Protein AF-A0AAF3EG29-F1 (afdb_monomer)

Secondary structure (DSSP, 8-state):
-----HHHHTTS-HHHHHHHHHHHHHHHHHHHHHHHTT--HHHHHHHHHHHHHHHHHHHHHHHHHHHHHHHHTTT-S---GGGS-----S----HHHHTT--HHHHHHHHHHHHHHHHHHHHHHHTT--HHHHHHHHHHHHHHHHHHHHHHHHHHHHHHHHTSS-S---GGGS----HHHHHSPPHHHHH---HHHHHHHHHS---------

Organism: NCBI:txid2138241

InterPro domains:
  IPR001854 Large ribosomal subunit protein uL29 [MF_00374] (4-64)
  IPR001854 Large ribosomal subunit protein uL29 [MF_00374] (93-153)
  IPR001854 Large ribosomal subunit protein uL29 [PF00831] (8-63)
  IPR001854 Large ribosomal subunit protein uL29 [PF00831] (96-152)
  IPR001854 Large ribosomal subunit protein uL29 [TIGR00012] (8-63)
  IPR001854 Large ribosomal subunit protein uL29 [TIGR00012] (97-152)
  IPR001854 Large ribosomal subunit protein uL29 [cd00427] (8-63)
  IPR001854 Large ribosomal subunit protein uL29 [cd00427] (96-152)
  IPR018254 Large ribosomal subunit protein uL29, conserved site [PS00579] (43-57)
  IPR018254 Large ribosomal subunit protein uL29, conserved site [PS00579] (132-146)
  IPR036049 Large ribosomal subunit protein uL29 superfamily [G3DSA:1.10.287.310] (1-77)
  IPR036049 Large ribosomal subunit protein uL29 superfamily [G3DSA:1.10.287.310] (90-166)
  IPR036049 Large ribosomal subunit protein uL29 superfamily [SSF46561] (4-64)
  IPR036049 Large ribosomal subunit protein uL29 superfamily [SSF46561] (93-153)
  IPR045059 Large ribosomal subunit protein uL29, eukaryota [PTHR45722] (90-212)

Sequence (212 aa):
MAKLKTRDLRGKKREDLNKQLEEQKTELASLRVSKVTGGAASKLSKIRTVRKNIARVLTVYNQTQKSELRKLYQGKKYKPLDLRYRKTHMAKLKTKDLRGKKREDLNKQLEEQKTELASLRVSKVTGGAASKLSKIRTVRKNIARVLTVYNQTQKSELRKLYQGKKYKPLDLRYRKTRAQRRALTKHELSLKTDKQKARQQAFPTRKYAVKA

Foldseek 3Di:
DDQDDLVVLAPDDLVVLVVVLVVLVVLLVVLVVCVVVVHDPVSVVCNVRSVNNNVSSVVNSVVVVVVVQCVVCVPPPDGPPVNDDPPVPDQADDLVVLAPDDLVVLVVVLVVLVVLLVVLVVCVVVVHDPVSVVCNVRSVVNNVSSVVNNVVVVLVVLCVVCPPPPDDDPVNDDDDDPVVVPDDDPVVVPDDDPVVVVVCVVDPDDDDDDDD

pLDDT: mean 88.01, std 11.08, range [45.0, 97.75]

Radius of gyration: 33.23 Å; Cα contacts (8 Å, |Δi|>4): 99; chains: 1; bounding box: 77×48×95 Å

Structure (mmCIF, N/CA/C/O backbone):
data_AF-A0AAF3EG29-F1
#
_entry.id   AF-A0AAF3EG29-F1
#
loop_
_atom_site.group_PDB
_atom_site.id
_atom_site.type_symbol
_atom_site.label_atom_id
_atom_site.label_alt_id
_atom_site.label_comp_id
_atom_site.label_asym_id
_atom_site.label_entity_id
_atom_site.label_seq_id
_atom_site.pdbx_PDB_ins_code
_atom_site.Cartn_x
_atom_site.Cartn_y
_atom_site.Cartn_z
_atom_site.occupancy
_atom_site.B_iso_or_equiv
_atom_site.auth_seq_id
_atom_site.auth_comp_id
_atom_site.auth_asym_id
_atom_site.auth_atom_id
_atom_site.pdbx_PDB_model_num
ATOM 1 N N . MET A 1 1 ? -29.216 -13.537 -34.346 1.00 61.31 1 MET A N 1
ATOM 2 C CA . MET A 1 1 ? -28.577 -14.257 -33.230 1.00 61.31 1 MET A CA 1
ATOM 3 C C . MET A 1 1 ? -28.628 -13.452 -31.949 1.00 61.31 1 MET A C 1
ATOM 5 O O . MET A 1 1 ? -28.219 -12.293 -31.940 1.00 61.31 1 MET A O 1
ATOM 9 N N . ALA A 1 2 ? -29.083 -14.074 -30.863 1.00 72.06 2 ALA A N 1
ATOM 10 C CA . ALA A 1 2 ? -28.946 -13.510 -29.529 1.00 72.06 2 ALA A CA 1
ATOM 11 C C . ALA A 1 2 ? -27.469 -13.492 -29.088 1.00 72.06 2 ALA A C 1
ATOM 13 O O . ALA A 1 2 ? -26.623 -14.274 -29.534 1.00 72.06 2 ALA A O 1
ATOM 14 N N . LYS A 1 3 ? -27.135 -12.565 -28.192 1.00 78.81 3 LYS A N 1
ATOM 15 C CA . LYS A 1 3 ? -25.807 -12.469 -27.580 1.00 78.81 3 LYS A CA 1
ATOM 16 C C . LYS A 1 3 ? -25.604 -13.664 -26.641 1.00 78.81 3 LYS A C 1
ATOM 18 O O . LYS A 1 3 ? -26.246 -13.721 -25.597 1.00 78.81 3 LYS A O 1
ATOM 23 N N . LEU A 1 4 ? -24.666 -14.559 -26.956 1.00 82.38 4 LEU A N 1
ATOM 24 C CA . LEU A 1 4 ? -24.327 -15.676 -26.068 1.00 82.38 4 LEU A CA 1
ATOM 25 C C . LEU A 1 4 ? -23.769 -15.163 -24.738 1.00 82.38 4 LEU A C 1
ATOM 27 O O . LEU A 1 4 ? -22.864 -14.317 -24.739 1.00 82.38 4 LEU A O 1
ATOM 31 N N . LYS A 1 5 ? -24.248 -15.685 -23.605 1.00 84.00 5 LYS A N 1
ATOM 32 C CA . LYS A 1 5 ? -23.652 -15.394 -22.295 1.00 84.00 5 LYS A CA 1
ATOM 33 C C . LYS A 1 5 ? -22.606 -16.456 -21.972 1.00 84.00 5 LYS A C 1
ATOM 35 O O . LYS A 1 5 ? -22.811 -17.644 -22.176 1.00 84.00 5 LYS A O 1
ATOM 40 N N . THR A 1 6 ? -21.477 -16.025 -21.417 1.00 78.31 6 THR A N 1
ATOM 41 C CA . THR A 1 6 ? -20.348 -16.913 -21.097 1.00 78.31 6 THR A CA 1
ATOM 42 C C . THR A 1 6 ? -20.721 -18.010 -20.097 1.00 78.31 6 THR A C 1
ATOM 44 O O . THR A 1 6 ? -20.161 -19.096 -20.153 1.00 78.31 6 THR A O 1
ATOM 47 N N . ARG A 1 7 ? -21.670 -17.741 -19.191 1.00 82.81 7 ARG A N 1
ATOM 48 C CA . ARG A 1 7 ? -22.179 -18.725 -18.222 1.00 82.81 7 ARG A CA 1
ATOM 49 C C . ARG A 1 7 ? -22.889 -19.906 -18.892 1.00 82.81 7 ARG A C 1
ATOM 51 O O . ARG A 1 7 ? -22.667 -21.024 -18.467 1.00 82.81 7 ARG A O 1
ATOM 58 N N . ASP A 1 8 ? -23.621 -19.667 -19.980 1.00 82.62 8 ASP A N 1
ATOM 59 C CA . ASP A 1 8 ? -24.393 -20.702 -20.682 1.00 82.62 8 ASP A CA 1
ATOM 60 C C . ASP A 1 8 ? -23.470 -21.608 -21.525 1.00 82.62 8 ASP A C 1
ATOM 62 O O . ASP A 1 8 ? -23.864 -22.673 -21.986 1.00 82.62 8 ASP A O 1
ATOM 66 N N . LEU A 1 9 ? -22.224 -21.174 -21.748 1.00 82.12 9 LEU A N 1
ATOM 67 C CA . LEU A 1 9 ? -21.174 -21.946 -22.416 1.00 82.12 9 LEU A CA 1
ATOM 68 C C . LEU A 1 9 ? -20.343 -22.773 -21.426 1.00 82.12 9 LEU A C 1
ATOM 70 O O . LEU A 1 9 ? -19.706 -23.748 -21.818 1.00 82.12 9 LEU A O 1
ATOM 74 N N . ARG A 1 10 ? -20.320 -22.384 -20.145 1.00 78.31 10 ARG A N 1
ATOM 75 C CA . ARG A 1 10 ? -19.589 -23.101 -19.096 1.00 78.31 10 ARG A CA 1
ATOM 76 C C . ARG A 1 10 ? -20.400 -24.332 -18.694 1.00 78.31 10 ARG A C 1
ATOM 78 O O . ARG A 1 10 ? -21.487 -24.188 -18.157 1.00 78.31 10 ARG A O 1
ATOM 85 N N . GLY A 1 11 ? -19.859 -25.521 -18.951 1.00 77.06 11 GLY A N 1
ATOM 86 C CA . GLY A 1 11 ? -20.509 -26.801 -18.640 1.00 77.06 11 GLY A CA 1
ATOM 87 C C . GLY A 1 11 ? -21.014 -27.571 -19.862 1.00 77.06 11 GLY A C 1
ATOM 88 O O . GLY A 1 11 ? -21.326 -28.748 -19.734 1.00 77.06 11 GLY A O 1
ATOM 89 N N . LYS A 1 12 ? -21.029 -26.955 -21.053 1.00 83.88 12 LYS A N 1
ATOM 90 C CA . LYS A 1 12 ? -21.253 -27.684 -22.312 1.00 83.88 12 LYS A CA 1
ATOM 91 C C . LYS A 1 12 ? -20.071 -28.603 -22.622 1.00 83.88 12 LYS A C 1
ATOM 93 O O . LYS A 1 12 ? -18.928 -28.272 -22.285 1.00 83.88 12 LYS A O 1
ATOM 98 N N . LYS A 1 13 ? -20.334 -29.729 -23.294 1.00 86.81 13 LYS A N 1
ATOM 99 C CA . LYS A 1 13 ? -19.270 -30.619 -23.769 1.00 86.81 13 LYS A CA 1
ATOM 100 C C . LYS A 1 13 ? -18.439 -29.912 -24.846 1.00 86.81 13 LYS A C 1
ATOM 102 O O . LYS A 1 13 ? -18.902 -28.992 -25.523 1.00 86.81 13 LYS A O 1
ATOM 107 N N . ARG A 1 14 ? -17.183 -30.337 -25.001 1.00 83.62 14 ARG A N 1
ATOM 108 C CA . ARG A 1 14 ? -16.238 -29.760 -25.975 1.00 83.62 14 ARG A CA 1
ATOM 109 C C . ARG A 1 14 ? -16.765 -29.846 -27.410 1.00 83.62 14 ARG A C 1
ATOM 111 O O . ARG A 1 14 ? -16.611 -28.896 -28.170 1.00 83.62 14 ARG A O 1
ATOM 118 N N . GLU A 1 15 ? -17.409 -30.957 -27.746 1.00 86.69 15 GLU A N 1
ATOM 119 C CA . GLU A 1 15 ? -18.031 -31.192 -29.052 1.00 86.69 15 GLU A CA 1
ATOM 120 C C . GLU A 1 15 ? -19.134 -30.173 -29.346 1.00 86.69 15 GLU A C 1
ATOM 122 O O . GLU A 1 15 ? -19.140 -29.567 -30.415 1.00 86.69 15 GLU A O 1
ATOM 127 N N . ASP A 1 16 ? -20.000 -29.899 -28.370 1.00 87.62 16 ASP A N 1
ATOM 128 C CA . ASP A 1 16 ? -21.088 -28.926 -28.513 1.00 87.62 16 ASP A CA 1
ATOM 129 C C . ASP A 1 16 ? -20.559 -27.500 -28.700 1.00 87.62 16 ASP A C 1
ATOM 131 O O . ASP A 1 16 ? -21.117 -26.714 -29.467 1.00 87.62 16 ASP A O 1
ATOM 135 N N . LEU A 1 17 ? -19.465 -27.153 -28.010 1.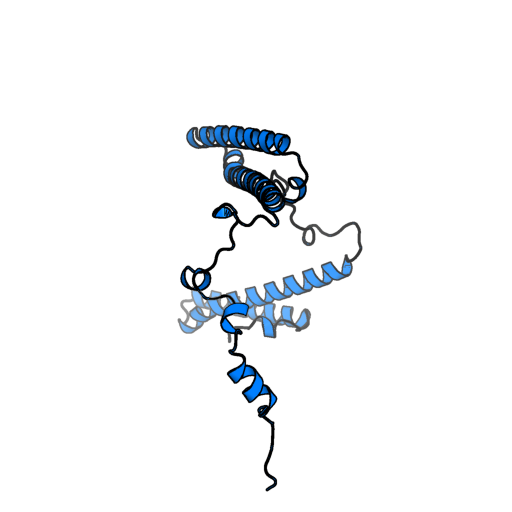00 86.50 17 LEU A N 1
ATOM 136 C CA . LEU A 1 17 ? -18.790 -25.865 -28.184 1.00 86.50 17 LEU A CA 1
ATOM 137 C C . LEU A 1 17 ? -18.146 -25.741 -29.570 1.00 86.50 17 LEU A C 1
ATOM 139 O O . LEU A 1 17 ? -18.186 -24.657 -30.150 1.00 86.50 17 LEU A O 1
ATOM 143 N N . ASN A 1 18 ? -17.580 -26.826 -30.105 1.00 88.81 18 ASN A N 1
ATOM 144 C CA . ASN A 1 18 ? -17.007 -26.849 -31.451 1.00 88.81 18 ASN A CA 1
ATOM 145 C C . ASN A 1 18 ? -18.091 -26.711 -32.526 1.00 88.81 18 ASN A C 1
ATOM 147 O O . ASN A 1 18 ? -17.941 -25.879 -33.416 1.00 88.81 18 ASN A O 1
ATOM 151 N N . LYS A 1 19 ? -19.209 -27.440 -32.407 1.00 91.50 19 LYS A N 1
ATOM 152 C CA . LYS A 1 19 ? -20.359 -27.304 -33.318 1.00 91.50 19 LYS A CA 1
ATOM 153 C C . LYS A 1 19 ? -20.891 -25.866 -33.333 1.00 91.50 19 LYS A C 1
ATOM 155 O O . LYS A 1 19 ? -20.966 -25.245 -34.388 1.00 91.50 19 LYS A O 1
ATOM 160 N N . GLN A 1 20 ? -21.106 -25.277 -32.152 1.00 88.38 20 GLN A N 1
ATOM 161 C CA . GLN A 1 20 ? -21.537 -23.875 -32.019 1.00 88.38 20 GLN A CA 1
ATOM 162 C C . GLN A 1 20 ? -20.521 -22.867 -32.568 1.00 88.38 20 GLN A C 1
ATOM 164 O O . GLN A 1 20 ? -20.899 -21.786 -33.025 1.00 88.38 20 GLN A O 1
ATOM 169 N N . LEU A 1 21 ? -19.225 -23.174 -32.491 1.00 90.88 21 LEU A N 1
ATOM 170 C CA . LEU A 1 21 ? -18.179 -22.330 -33.056 1.00 90.88 21 LEU A CA 1
ATOM 171 C C . LEU A 1 21 ? -18.215 -22.356 -34.587 1.00 90.88 21 LEU A C 1
ATOM 173 O O . LEU A 1 21 ? -18.106 -21.293 -35.200 1.00 90.88 21 LEU A O 1
ATOM 177 N N . GLU A 1 22 ? -18.366 -23.536 -35.189 1.00 92.81 22 GLU A N 1
ATOM 178 C CA . GLU A 1 22 ? -18.440 -23.687 -36.644 1.00 92.81 22 GLU A CA 1
ATOM 179 C C . GLU A 1 22 ? -19.699 -23.030 -37.216 1.00 92.81 22 GLU A C 1
ATOM 181 O O . GLU A 1 22 ? -19.590 -22.228 -38.140 1.00 92.81 22 GLU A O 1
ATOM 186 N N . GLU A 1 23 ? -20.861 -23.217 -36.586 1.00 92.19 23 GLU A N 1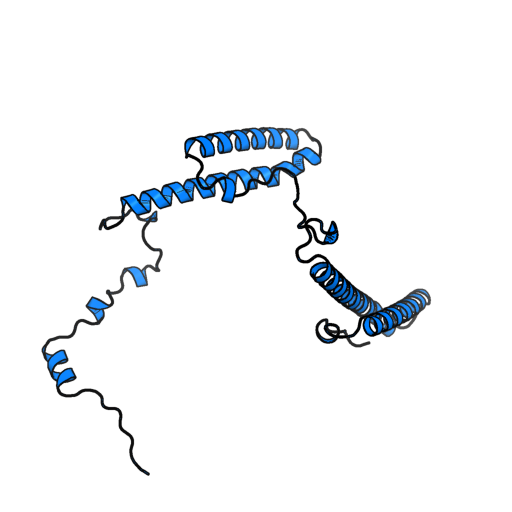
ATOM 187 C CA . GLU A 1 23 ? -22.105 -22.517 -36.951 1.00 92.19 23 GLU A CA 1
ATOM 188 C C . GLU A 1 23 ? -21.949 -20.985 -36.939 1.00 92.19 23 GLU A C 1
ATOM 190 O O . GLU A 1 23 ? -22.435 -20.275 -37.819 1.00 92.19 23 GLU A O 1
ATOM 195 N N . GLN A 1 24 ? -21.226 -20.435 -35.960 1.00 90.94 24 GLN A N 1
ATOM 196 C CA . GLN A 1 24 ? -20.986 -18.990 -35.899 1.00 90.94 24 GLN A CA 1
ATOM 197 C C . GLN A 1 24 ? -19.958 -18.507 -36.918 1.00 90.94 24 GLN A C 1
ATOM 199 O O . GLN A 1 24 ? -20.019 -17.354 -37.352 1.00 90.94 24 GLN A O 1
ATOM 204 N N . LYS A 1 25 ? -18.990 -19.349 -37.292 1.00 92.62 25 LYS A N 1
ATOM 205 C CA . LYS A 1 25 ? -18.024 -19.030 -38.347 1.00 92.62 25 LYS A CA 1
ATOM 206 C C . LYS A 1 25 ? -18.697 -19.019 -39.717 1.00 92.62 25 LYS A C 1
ATOM 208 O O . LYS A 1 25 ? -18.447 -18.079 -40.473 1.00 92.62 25 LYS A O 1
ATOM 213 N N . THR A 1 26 ? -19.561 -19.990 -40.012 1.00 93.38 26 THR A N 1
ATOM 214 C CA . THR A 1 26 ? -20.317 -20.044 -41.273 1.00 93.38 26 THR A CA 1
ATOM 215 C C . THR A 1 26 ? -21.291 -18.870 -41.380 1.00 93.38 26 THR A C 1
ATOM 217 O O . THR A 1 26 ? -21.317 -18.188 -42.405 1.00 93.38 26 THR A O 1
ATOM 220 N N . GLU A 1 27 ? -21.993 -18.522 -40.296 1.00 90.00 27 GLU A N 1
ATOM 221 C CA . GLU A 1 27 ? -22.833 -17.317 -40.250 1.00 90.00 27 GLU A CA 1
ATOM 222 C C . GLU A 1 27 ? -22.002 -16.033 -40.411 1.00 90.00 27 GLU A C 1
ATOM 224 O O . GLU A 1 27 ? -22.388 -15.106 -41.121 1.00 90.00 27 GLU A O 1
ATOM 229 N N . LEU A 1 28 ? -20.822 -15.945 -39.789 1.00 91.69 28 LEU A N 1
ATOM 230 C CA . LEU A 1 28 ? -19.950 -14.786 -39.980 1.00 91.69 28 LEU A CA 1
ATOM 231 C C . LEU A 1 28 ? -19.470 -14.670 -41.432 1.00 91.69 28 LEU A C 1
ATOM 233 O O . LEU A 1 28 ? -19.328 -13.549 -41.924 1.00 91.69 28 LEU A O 1
ATOM 237 N N . ALA A 1 29 ? -19.193 -15.793 -42.095 1.00 91.69 29 ALA A N 1
ATOM 238 C CA . ALA A 1 29 ? -18.786 -15.824 -43.493 1.00 91.69 29 ALA A CA 1
ATOM 239 C 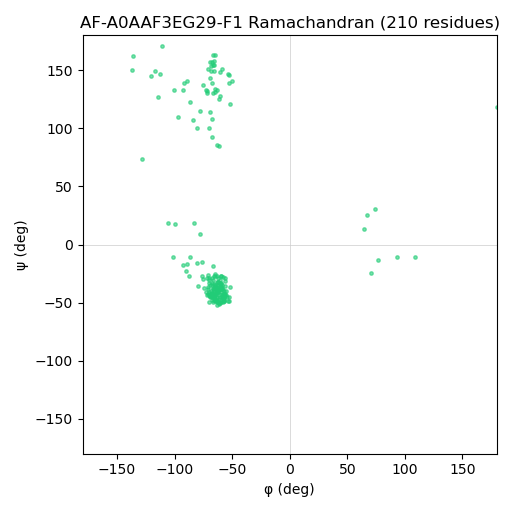C . ALA A 1 29 ? -19.915 -15.327 -44.407 1.00 91.69 29 ALA A C 1
ATOM 241 O O . ALA A 1 29 ? -19.690 -14.398 -45.184 1.00 91.69 29 ALA A O 1
ATOM 242 N N . SER A 1 30 ? -21.142 -15.831 -44.238 1.00 89.56 30 SER A N 1
ATOM 243 C CA . SER A 1 30 ? -22.299 -15.380 -45.025 1.00 89.56 30 SER A CA 1
ATOM 244 C C . SER A 1 30 ? -22.610 -13.893 -44.804 1.00 89.56 30 SER A C 1
ATOM 246 O O . SER A 1 30 ? -22.835 -13.146 -45.758 1.00 89.56 30 SER A O 1
ATOM 248 N N . LEU A 1 31 ? -22.516 -13.409 -43.558 1.00 89.50 31 LEU A N 1
ATOM 249 C CA . LEU A 1 31 ? -22.686 -11.989 -43.245 1.00 89.50 31 LEU A CA 1
ATOM 250 C C . LEU A 1 31 ? -21.583 -11.115 -43.865 1.00 89.50 31 LEU A C 1
ATOM 252 O O . LEU A 1 31 ? -21.859 -9.987 -44.275 1.00 89.50 31 LEU A O 1
ATOM 256 N N . ARG A 1 32 ? -20.341 -11.609 -43.959 1.00 87.88 32 ARG A N 1
ATOM 257 C CA . ARG A 1 32 ? -19.246 -10.894 -44.636 1.00 87.88 32 ARG A CA 1
ATOM 258 C C . ARG A 1 32 ? -19.472 -10.800 -46.142 1.00 87.88 32 ARG A C 1
ATOM 260 O O . ARG A 1 32 ? -19.268 -9.715 -46.673 1.00 87.88 32 ARG A O 1
ATOM 267 N N . VAL A 1 33 ? -19.939 -11.867 -46.794 1.00 89.19 33 VAL A N 1
ATOM 268 C CA . VAL A 1 33 ? -20.309 -11.833 -48.222 1.00 89.19 33 VAL A CA 1
ATOM 269 C C . VAL A 1 33 ? -21.414 -10.804 -48.450 1.00 89.19 33 VAL A C 1
ATOM 271 O O . VAL A 1 33 ? -21.240 -9.891 -49.248 1.00 89.19 33 VAL A O 1
ATOM 274 N N . SER A 1 34 ? -22.480 -10.845 -47.641 1.00 86.19 34 SER A N 1
ATOM 275 C CA . SER A 1 34 ? -23.584 -9.879 -47.749 1.00 86.19 34 SER A CA 1
ATOM 276 C C . SER A 1 34 ? -23.158 -8.421 -47.549 1.00 86.19 34 SER A C 1
ATOM 278 O O . SER A 1 34 ? -23.794 -7.515 -48.074 1.00 86.19 34 SER A O 1
ATOM 280 N N . LYS A 1 35 ? -22.078 -8.179 -46.793 1.00 87.00 35 LYS A N 1
ATOM 281 C CA . LYS A 1 35 ? -21.516 -6.838 -46.613 1.00 87.00 35 LYS A CA 1
ATOM 282 C C . LYS A 1 35 ? -20.837 -6.322 -47.876 1.00 87.00 35 LYS A C 1
ATOM 284 O O . LYS A 1 35 ? -20.890 -5.125 -48.129 1.00 87.00 35 LYS A O 1
ATOM 289 N N . VAL A 1 36 ? -20.173 -7.204 -48.616 1.00 86.00 36 VAL A N 1
ATOM 290 C CA . VAL A 1 36 ? -19.475 -6.856 -49.858 1.00 86.00 36 VAL A CA 1
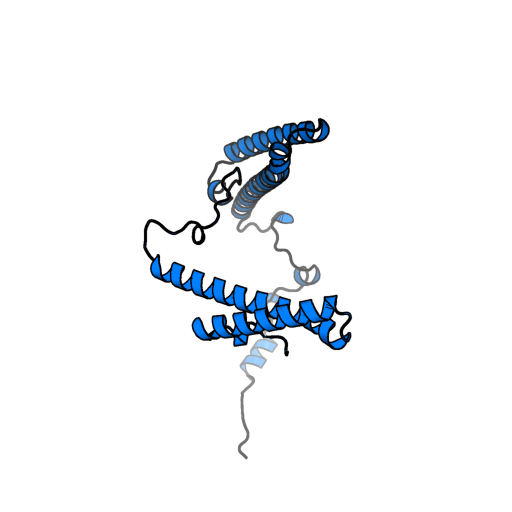ATOM 291 C C . VAL A 1 36 ? -20.482 -6.634 -50.987 1.00 86.00 36 VAL A C 1
ATOM 293 O O . VAL A 1 36 ? -20.330 -5.691 -51.749 1.00 86.00 36 VAL A O 1
ATOM 296 N N . THR A 1 37 ? -21.561 -7.418 -51.037 1.00 86.56 37 THR A N 1
ATOM 297 C CA . THR A 1 37 ? -22.611 -7.317 -52.067 1.00 86.56 37 THR A CA 1
ATOM 298 C C . THR A 1 37 ? -23.673 -6.241 -51.782 1.00 86.56 37 THR A C 1
ATOM 300 O O . THR A 1 37 ? -24.783 -6.337 -52.295 1.00 86.56 37 THR A O 1
ATOM 303 N N . GLY A 1 38 ? -23.400 -5.263 -50.909 1.00 79.25 38 GLY A N 1
ATOM 304 C CA . GLY A 1 38 ? -24.337 -4.162 -50.619 1.00 79.25 38 GLY A CA 1
ATOM 305 C C . GLY A 1 38 ? -25.636 -4.563 -49.899 1.00 79.25 38 GLY A C 1
ATOM 306 O O . GLY A 1 38 ? -26.651 -3.887 -50.025 1.00 79.25 38 GLY A O 1
ATOM 307 N N . GLY A 1 39 ? -25.642 -5.667 -49.148 1.00 76.75 39 GLY A N 1
ATOM 308 C CA . GLY A 1 39 ? -26.835 -6.179 -48.472 1.00 76.75 39 GLY A CA 1
ATOM 309 C C . GLY A 1 39 ? -27.379 -5.284 -47.345 1.00 76.75 39 GLY A C 1
ATOM 310 O O . GLY A 1 39 ? -26.688 -4.430 -46.792 1.00 76.75 39 GLY A O 1
ATOM 311 N N . ALA A 1 40 ? -28.632 -5.539 -46.950 1.00 78.00 40 ALA A N 1
ATOM 312 C CA . ALA A 1 40 ? -29.379 -4.745 -45.968 1.00 78.00 40 ALA A CA 1
ATOM 313 C C . ALA A 1 40 ? -28.632 -4.472 -44.641 1.00 78.00 40 ALA A C 1
ATOM 315 O O . ALA A 1 40 ? -28.031 -5.369 -44.034 1.00 78.00 40 ALA A O 1
ATOM 316 N N . ALA A 1 41 ? -28.779 -3.250 -44.112 1.00 75.25 41 ALA A N 1
ATOM 317 C CA . ALA A 1 41 ? -28.119 -2.771 -42.889 1.00 75.25 41 ALA A CA 1
ATOM 318 C C . ALA A 1 41 ? -28.378 -3.643 -41.639 1.00 75.25 41 ALA A C 1
ATOM 320 O O . ALA A 1 41 ? -27.520 -3.770 -40.757 1.00 75.25 41 ALA A O 1
ATOM 321 N N . SER A 1 42 ? -29.529 -4.319 -41.582 1.00 78.69 42 SER A N 1
ATOM 322 C CA . SER A 1 42 ? -29.898 -5.253 -40.510 1.00 78.69 42 SER A CA 1
ATOM 323 C C . SER A 1 42 ? -29.001 -6.500 -40.439 1.00 78.69 42 SER A C 1
ATOM 325 O O . SER A 1 42 ? -28.854 -7.094 -39.368 1.00 78.69 42 SER A O 1
ATOM 327 N N . LYS A 1 43 ? -28.367 -6.905 -41.549 1.00 77.75 43 LYS A N 1
ATOM 328 C CA . LYS A 1 43 ? -27.384 -8.003 -41.588 1.00 77.75 43 LYS A CA 1
ATOM 329 C C . LYS A 1 43 ? -26.011 -7.531 -41.091 1.00 77.75 43 LYS A C 1
ATOM 331 O O . LYS A 1 43 ? -25.333 -8.246 -40.354 1.00 77.75 43 LYS A O 1
ATOM 336 N N . LEU A 1 44 ? -25.634 -6.287 -41.383 1.00 77.12 44 LEU A N 1
ATOM 337 C CA . LEU A 1 44 ? -24.346 -5.702 -40.987 1.00 77.12 44 LEU A CA 1
ATOM 338 C C . LEU A 1 44 ? -24.197 -5.538 -39.470 1.00 77.12 44 LEU A C 1
ATOM 340 O O . LEU A 1 44 ? -23.128 -5.810 -38.912 1.00 77.12 44 LEU A O 1
ATOM 344 N N . SER A 1 45 ? -25.273 -5.156 -38.779 1.00 80.06 45 SER A N 1
ATOM 345 C CA . SER A 1 45 ? -25.280 -5.006 -37.317 1.00 80.06 45 SER A CA 1
ATOM 346 C C . SER A 1 45 ? -25.004 -6.332 -36.584 1.00 80.06 45 SER A C 1
ATOM 348 O O . SER A 1 45 ? -24.374 -6.345 -35.517 1.00 80.06 45 SER A O 1
ATOM 350 N N . LYS A 1 46 ? -25.366 -7.471 -37.196 1.00 85.56 46 LYS A N 1
ATOM 351 C CA . LYS A 1 46 ? -25.151 -8.820 -36.647 1.00 85.56 46 LYS A CA 1
ATOM 352 C C . LYS A 1 46 ? -23.673 -9.223 -36.629 1.00 85.56 46 LYS A C 1
ATOM 354 O O . LYS A 1 46 ? -23.258 -9.911 -35.694 1.00 85.56 46 LYS A O 1
ATOM 359 N N . ILE A 1 47 ? -22.831 -8.717 -37.538 1.00 86.62 47 ILE A N 1
ATOM 360 C CA . ILE A 1 47 ? -21.395 -9.070 -37.632 1.00 86.62 47 ILE A CA 1
ATOM 361 C C . ILE A 1 47 ? -20.668 -8.858 -36.298 1.00 86.62 47 ILE A C 1
ATOM 363 O O . ILE A 1 47 ? -19.904 -9.713 -35.841 1.00 86.62 47 ILE A O 1
ATOM 367 N N . ARG A 1 48 ? -20.912 -7.719 -35.634 1.00 87.38 48 ARG A N 1
ATOM 368 C CA . ARG A 1 48 ? -20.297 -7.407 -34.333 1.00 87.38 48 ARG A CA 1
ATOM 369 C C . ARG A 1 48 ? -20.729 -8.409 -33.260 1.00 87.38 48 ARG A C 1
ATOM 371 O O . ARG A 1 48 ? -19.913 -8.785 -32.418 1.00 87.38 48 ARG A O 1
ATOM 378 N N . THR A 1 49 ? -21.995 -8.823 -33.269 1.00 88.38 49 THR A N 1
ATOM 379 C CA . THR A 1 49 ? -22.524 -9.788 -32.295 1.00 88.38 49 THR A CA 1
ATOM 380 C C . THR A 1 49 ? -21.948 -11.184 -32.508 1.00 88.38 49 THR A C 1
ATOM 382 O O . THR A 1 49 ? -21.462 -11.769 -31.542 1.00 88.38 49 THR A O 1
ATOM 385 N N . VAL A 1 50 ? -21.865 -11.652 -33.758 1.00 90.25 50 VAL A N 1
ATOM 386 C CA . VAL A 1 50 ? -21.298 -12.962 -34.113 1.00 90.25 50 VAL A CA 1
ATOM 387 C C . VAL A 1 50 ? -19.804 -13.025 -33.777 1.00 90.25 50 VAL A C 1
ATOM 389 O O . VAL A 1 50 ? -19.373 -13.945 -33.090 1.00 90.25 50 VAL A O 1
ATOM 392 N N . ARG A 1 51 ? -19.012 -11.986 -34.098 1.00 89.81 51 ARG A N 1
ATOM 393 C CA . ARG A 1 51 ? -17.590 -11.908 -33.683 1.00 89.81 51 ARG A CA 1
ATOM 394 C C . ARG A 1 51 ? -17.413 -11.989 -32.164 1.00 89.81 51 ARG A C 1
ATOM 396 O O . ARG A 1 51 ? -16.516 -12.672 -31.675 1.00 89.81 51 ARG A O 1
ATOM 403 N N . LYS A 1 52 ? -18.267 -11.290 -31.406 1.00 89.56 52 LYS A N 1
ATOM 404 C CA . LYS A 1 52 ? -18.244 -11.341 -29.935 1.00 89.56 52 LYS A CA 1
ATOM 405 C C . LYS A 1 52 ? -18.660 -12.714 -29.406 1.00 89.56 52 LYS A C 1
ATOM 407 O O . LYS A 1 52 ? -18.137 -13.123 -28.375 1.00 89.56 52 LYS A O 1
ATOM 412 N N . ASN A 1 53 ? -19.587 -13.399 -30.069 1.00 90.06 53 ASN A N 1
ATOM 413 C CA . ASN A 1 53 ? -20.002 -14.747 -29.698 1.00 90.06 53 ASN A CA 1
ATOM 414 C C . ASN A 1 53 ? -18.863 -15.758 -29.939 1.00 90.06 53 ASN A C 1
ATOM 416 O O . ASN A 1 53 ? -18.480 -16.432 -28.985 1.00 90.06 53 ASN A O 1
ATOM 420 N N . ILE A 1 54 ? -18.215 -15.733 -31.113 1.00 90.56 54 ILE A N 1
ATOM 421 C CA . ILE A 1 54 ? -17.026 -16.551 -31.435 1.00 90.56 54 ILE A CA 1
ATOM 422 C C . ILE A 1 54 ? -15.931 -16.357 -30.382 1.00 90.56 54 ILE A C 1
ATOM 424 O O . ILE A 1 54 ? -15.411 -17.319 -29.820 1.00 90.56 54 ILE A O 1
ATOM 428 N N . ALA A 1 55 ? -15.615 -15.100 -30.052 1.00 88.94 55 ALA A N 1
ATOM 429 C CA . ALA A 1 55 ? -14.607 -14.790 -29.042 1.00 88.94 55 ALA A CA 1
ATOM 430 C C . 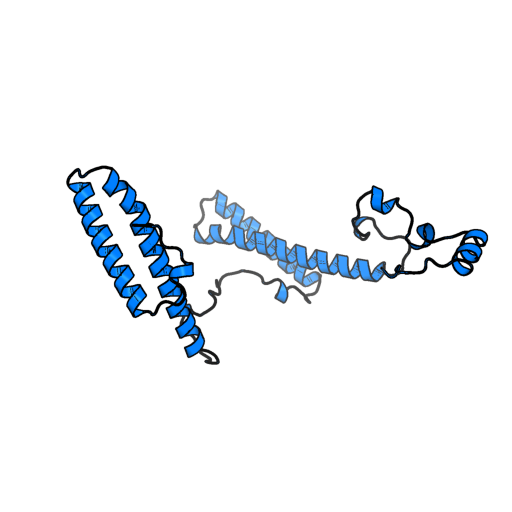ALA A 1 55 ? -14.965 -15.368 -27.659 1.00 88.94 55 ALA A C 1
ATOM 432 O O . ALA A 1 55 ? -14.082 -15.855 -26.951 1.00 88.94 55 ALA A O 1
ATOM 433 N N . ARG A 1 56 ? -16.249 -15.356 -27.265 1.00 88.88 56 ARG A N 1
ATOM 434 C CA . ARG A 1 56 ? -16.697 -15.971 -26.002 1.00 88.88 56 ARG A CA 1
ATOM 435 C C . ARG A 1 56 ? -16.544 -17.490 -26.025 1.00 88.88 56 ARG A C 1
ATOM 437 O O . ARG A 1 56 ? -16.023 -18.026 -25.050 1.00 88.88 56 ARG A O 1
ATOM 444 N N . VAL A 1 57 ? -16.943 -18.156 -27.112 1.00 87.44 57 VAL A N 1
ATOM 445 C CA . VAL A 1 57 ? -16.815 -19.618 -27.273 1.00 87.44 57 VAL A CA 1
ATOM 446 C C . VAL A 1 57 ? -15.345 -20.039 -27.207 1.00 87.44 57 VAL A C 1
ATOM 448 O O . VAL A 1 57 ? -14.986 -20.859 -26.364 1.00 87.44 57 VAL A O 1
ATOM 451 N N . LEU A 1 58 ? -14.467 -19.382 -27.973 1.00 87.88 58 LEU A N 1
ATOM 452 C CA . LEU A 1 58 ? -13.018 -19.623 -27.942 1.00 87.88 58 LEU A CA 1
ATOM 453 C C . LEU A 1 58 ? -12.403 -19.378 -26.556 1.00 87.88 58 LEU A C 1
ATOM 455 O O . LEU A 1 58 ? -11.499 -20.096 -26.135 1.00 87.88 58 LEU A O 1
ATOM 459 N N . THR A 1 59 ? -12.892 -18.379 -25.816 1.00 86.81 59 THR A N 1
ATOM 460 C CA . THR A 1 59 ? -12.405 -18.102 -24.456 1.00 86.81 59 THR A CA 1
ATOM 461 C C . THR A 1 59 ? -12.741 -19.244 -23.498 1.00 86.81 59 THR A C 1
ATOM 463 O O . THR A 1 59 ? -11.886 -19.635 -22.705 1.00 86.81 59 THR A O 1
ATOM 466 N N . VAL A 1 60 ? -13.962 -19.785 -23.562 1.00 86.69 60 VAL A N 1
ATOM 467 C CA . VAL A 1 60 ? -14.381 -20.916 -22.717 1.00 86.69 60 VAL A CA 1
ATOM 468 C C . VAL A 1 60 ? -13.647 -22.191 -23.121 1.00 86.69 60 VAL A C 1
ATOM 470 O O . VAL A 1 60 ? -13.117 -22.868 -22.247 1.00 86.69 60 VAL A O 1
ATOM 473 N N . TYR A 1 61 ? -13.510 -22.456 -24.421 1.00 85.38 61 TYR A N 1
ATOM 474 C CA . TYR A 1 61 ? -12.726 -23.581 -24.934 1.00 85.38 61 TYR A CA 1
ATOM 475 C C . TYR A 1 61 ? -11.268 -23.540 -24.448 1.00 85.38 61 TYR A C 1
ATOM 477 O O . TYR A 1 61 ? -10.731 -24.513 -23.927 1.00 85.38 61 TYR A O 1
ATOM 485 N N . ASN A 1 62 ? -10.627 -22.372 -24.510 1.00 83.75 62 ASN A N 1
ATOM 486 C CA . ASN A 1 62 ? -9.265 -22.210 -24.001 1.00 83.75 62 ASN A CA 1
ATOM 487 C C . ASN A 1 62 ? -9.180 -22.362 -22.471 1.00 83.75 62 ASN A C 1
ATOM 489 O O . ASN A 1 62 ? -8.150 -22.793 -21.948 1.00 83.75 62 ASN A O 1
ATOM 493 N N . GLN A 1 63 ? -10.238 -22.004 -21.733 1.00 81.25 63 GLN A N 1
ATOM 494 C CA . GLN A 1 63 ? -10.317 -22.213 -20.284 1.00 81.25 63 GLN A CA 1
ATOM 495 C C . GLN A 1 63 ? -10.435 -23.701 -19.934 1.00 81.25 63 GLN A C 1
ATOM 497 O O . GLN A 1 63 ? -9.706 -24.156 -19.050 1.00 81.25 63 GLN A O 1
ATOM 502 N N . THR A 1 64 ? -11.293 -24.457 -20.629 1.00 82.38 64 THR A N 1
ATOM 503 C CA . THR A 1 64 ? -11.472 -25.899 -20.395 1.00 82.38 64 THR A CA 1
ATOM 504 C C . THR A 1 64 ? -10.196 -26.668 -20.725 1.00 82.38 64 THR A C 1
ATOM 506 O O . THR A 1 64 ? -9.683 -27.363 -19.848 1.00 82.38 64 THR A O 1
ATOM 509 N N . GLN A 1 65 ? -9.582 -26.417 -21.887 1.00 80.19 65 GLN A N 1
ATOM 510 C CA . GLN A 1 65 ? -8.304 -27.031 -22.280 1.00 80.19 65 GLN A CA 1
ATOM 511 C C . GLN A 1 65 ? -7.182 -26.761 -21.265 1.00 80.19 65 GLN A C 1
ATOM 513 O O . GLN A 1 65 ? -6.464 -27.670 -20.848 1.00 80.19 65 GLN A O 1
ATOM 518 N N . LYS A 1 66 ? -7.055 -25.517 -20.775 1.00 79.94 66 LYS A N 1
ATOM 519 C CA . LYS A 1 66 ? -6.069 -25.195 -19.729 1.00 79.94 66 LYS A CA 1
ATOM 520 C C . LYS A 1 66 ? -6.387 -25.856 -18.391 1.00 79.94 66 LYS A C 1
ATOM 522 O O . LYS A 1 66 ? -5.458 -26.165 -17.648 1.00 79.94 66 LYS A O 1
ATOM 527 N N . SER A 1 67 ? -7.661 -26.037 -18.048 1.00 80.81 67 SER A N 1
ATOM 528 C CA . SER A 1 67 ? -8.061 -26.709 -16.808 1.00 80.81 67 SER A CA 1
ATOM 529 C C . SER A 1 67 ? -7.753 -28.209 -16.840 1.00 80.81 67 SER A C 1
ATOM 531 O O . SER A 1 67 ? -7.219 -28.732 -15.863 1.00 80.81 67 SER A O 1
ATOM 533 N N . GLU A 1 68 ? -7.982 -28.867 -17.978 1.00 83.06 68 GLU A N 1
ATOM 534 C CA . GLU A 1 68 ? -7.638 -30.273 -18.222 1.00 83.06 68 GLU A CA 1
ATOM 535 C C . GLU A 1 68 ? -6.124 -30.477 -18.150 1.00 83.06 68 GLU A C 1
ATOM 537 O O . GLU A 1 68 ? -5.646 -31.303 -17.373 1.00 83.06 68 GLU A O 1
ATOM 542 N N . LEU A 1 69 ? -5.349 -29.630 -18.839 1.00 78.38 69 LEU A N 1
ATOM 543 C CA . LEU A 1 69 ? -3.887 -29.648 -18.752 1.00 78.38 69 LEU A CA 1
ATOM 544 C C . LEU A 1 69 ? -3.391 -29.422 -17.311 1.00 78.38 69 LEU A C 1
ATOM 546 O O . LEU A 1 69 ? -2.423 -30.045 -16.882 1.00 78.38 69 LEU A O 1
ATOM 550 N N . ARG A 1 70 ? -4.037 -28.551 -16.521 1.00 78.62 70 ARG A N 1
ATOM 551 C CA . ARG A 1 70 ? -3.656 -28.338 -15.109 1.00 78.62 70 ARG A CA 1
ATOM 552 C C . ARG A 1 70 ? -3.865 -29.581 -14.253 1.00 78.62 70 ARG A C 1
ATOM 554 O O . ARG A 1 70 ? -3.000 -29.848 -13.422 1.00 78.62 70 ARG A O 1
ATOM 561 N N . LYS A 1 71 ? -4.974 -30.302 -14.453 1.00 83.06 71 LYS A N 1
ATOM 562 C CA . LYS A 1 71 ? -5.256 -31.574 -13.769 1.00 83.06 71 LYS A CA 1
ATOM 563 C C . LYS A 1 71 ? -4.238 -32.645 -14.175 1.00 83.06 71 LYS A C 1
ATOM 565 O O . LYS A 1 71 ? -3.618 -33.249 -13.311 1.00 83.06 71 LYS A O 1
ATOM 570 N N . LEU A 1 72 ? -3.975 -32.794 -15.476 1.00 80.69 72 LEU A N 1
ATOM 571 C CA . LEU A 1 72 ? -3.047 -33.794 -16.026 1.00 80.69 72 LEU A CA 1
ATOM 572 C C . LEU A 1 72 ? -1.597 -33.648 -15.519 1.00 80.69 72 LEU A C 1
ATOM 574 O O . LEU A 1 72 ? -0.863 -34.631 -15.390 1.00 80.69 72 LEU A O 1
ATOM 578 N N . TYR A 1 73 ? -1.165 -32.412 -15.260 1.00 75.06 73 TYR A N 1
ATOM 579 C CA . TYR A 1 73 ? 0.180 -32.088 -14.771 1.00 75.06 73 TYR A CA 1
ATOM 580 C C . TYR A 1 73 ? 0.210 -31.702 -13.282 1.00 75.06 73 TYR A C 1
ATOM 582 O O . TYR A 1 73 ? 1.171 -31.077 -12.815 1.00 75.06 73 TYR A O 1
ATOM 590 N N . GLN A 1 74 ? -0.827 -32.041 -12.513 1.00 76.25 74 GLN A N 1
ATOM 591 C CA . GLN A 1 74 ? -0.818 -31.868 -11.062 1.00 76.25 74 GLN A CA 1
ATOM 592 C C . GLN A 1 74 ? 0.253 -32.786 -10.445 1.00 76.25 74 GLN A C 1
ATOM 594 O O . GLN A 1 74 ? 0.379 -33.942 -10.825 1.00 76.25 74 GLN A O 1
ATOM 599 N N . GLY A 1 75 ? 1.103 -32.249 -9.564 1.00 73.00 75 GLY A N 1
ATOM 600 C CA . GLY A 1 75 ? 2.202 -33.002 -8.933 1.00 73.00 75 GLY A CA 1
ATOM 601 C C . GLY A 1 75 ? 3.445 -33.270 -9.801 1.00 73.00 75 GLY A C 1
ATOM 602 O O . GLY A 1 75 ? 4.491 -33.606 -9.259 1.00 73.00 75 GLY A O 1
ATOM 603 N N . LYS A 1 76 ? 3.400 -33.063 -11.125 1.00 76.88 76 LYS A N 1
ATOM 604 C CA . LYS A 1 76 ? 4.560 -33.306 -12.006 1.00 76.88 76 LYS A CA 1
ATOM 605 C C . LYS A 1 76 ? 5.626 -32.202 -11.885 1.00 76.88 76 LYS A C 1
ATOM 607 O O . LYS A 1 76 ? 5.301 -31.011 -11.909 1.00 76.88 76 LYS A O 1
ATOM 612 N N . LYS A 1 77 ? 6.909 -32.601 -11.832 1.00 64.94 77 LYS A N 1
ATOM 613 C CA . LYS A 1 77 ? 8.094 -31.708 -11.774 1.00 64.94 77 LYS A CA 1
ATOM 614 C C . LYS A 1 77 ? 8.189 -30.772 -12.988 1.00 64.94 77 LYS A C 1
ATOM 616 O O . LYS A 1 77 ? 8.591 -29.618 -12.850 1.00 64.94 77 LYS A O 1
ATOM 621 N N . TYR A 1 78 ? 7.758 -31.236 -14.163 1.00 62.00 78 TYR A N 1
ATOM 622 C CA . TYR A 1 78 ? 7.757 -30.466 -15.407 1.00 62.00 78 TYR A CA 1
ATOM 623 C C . TYR A 1 78 ? 6.328 -30.209 -15.894 1.00 62.00 78 TYR A C 1
ATOM 625 O O . TYR A 1 78 ? 5.535 -31.134 -16.050 1.00 62.00 78 TYR A O 1
ATOM 633 N N . LYS A 1 79 ? 6.007 -28.933 -16.147 1.00 68.56 79 LYS A N 1
ATOM 634 C CA . LYS A 1 79 ? 4.731 -28.481 -16.730 1.00 68.56 79 LYS A CA 1
ATOM 635 C C . LYS A 1 79 ? 4.971 -27.798 -18.086 1.00 68.56 79 LYS A C 1
ATOM 637 O O . LYS A 1 79 ? 6.024 -27.157 -18.230 1.00 68.56 79 LYS A O 1
ATOM 642 N N . PRO A 1 80 ? 4.018 -27.870 -19.036 1.00 68.38 80 PRO A N 1
ATOM 643 C CA . PRO A 1 80 ? 4.063 -27.122 -20.294 1.00 68.38 80 PRO A CA 1
ATOM 644 C C . PRO A 1 80 ? 4.250 -25.619 -20.056 1.00 68.38 80 PRO A C 1
ATOM 646 O O . PRO A 1 80 ? 3.746 -25.083 -19.065 1.00 68.38 80 PRO A O 1
ATOM 649 N N . LEU A 1 81 ? 4.962 -24.934 -20.956 1.00 61.53 81 LEU A N 1
ATOM 650 C CA . LEU A 1 81 ? 5.255 -23.493 -20.866 1.00 61.53 81 LEU A CA 1
ATOM 651 C C . LEU A 1 81 ? 3.996 -22.638 -20.642 1.00 61.53 81 LEU A C 1
ATOM 653 O O . LEU A 1 81 ? 4.029 -21.722 -19.823 1.00 61.53 81 LEU A O 1
ATOM 657 N N . ASP A 1 82 ? 2.869 -23.006 -21.254 1.00 59.72 82 ASP A N 1
ATOM 658 C CA . ASP A 1 82 ? 1.578 -22.314 -21.120 1.00 59.72 82 ASP A CA 1
ATOM 659 C C . ASP A 1 82 ? 0.941 -22.396 -19.722 1.00 59.72 82 ASP A C 1
ATOM 661 O O . ASP A 1 82 ? 0.061 -21.597 -19.380 1.00 59.72 82 ASP A O 1
ATOM 665 N N . LEU A 1 83 ? 1.378 -23.356 -18.899 1.00 56.62 83 LEU A N 1
ATOM 666 C CA . LEU A 1 83 ? 0.979 -23.516 -17.498 1.00 56.62 83 LEU A CA 1
ATOM 667 C C . LEU A 1 83 ? 2.019 -22.987 -16.512 1.00 56.62 83 LEU A C 1
ATOM 669 O O . LEU A 1 83 ? 1.733 -22.882 -15.314 1.00 56.62 83 LEU A O 1
ATOM 673 N N . ARG A 1 84 ? 3.224 -22.652 -16.981 1.00 57.88 84 ARG A N 1
ATOM 674 C CA . ARG A 1 84 ? 4.235 -22.026 -16.133 1.00 57.88 84 ARG A CA 1
ATOM 675 C C . ARG A 1 84 ? 3.791 -20.598 -15.848 1.00 57.88 84 ARG A C 1
ATOM 677 O O . ARG A 1 84 ? 3.424 -19.844 -16.746 1.00 57.88 84 ARG A O 1
ATOM 684 N N . TYR A 1 85 ? 3.841 -20.203 -14.575 1.00 47.41 85 TYR A N 1
ATOM 685 C CA . TYR A 1 85 ? 3.755 -18.792 -14.220 1.00 47.41 85 TYR A CA 1
ATOM 686 C C . TYR A 1 85 ? 4.800 -18.061 -15.059 1.00 47.41 85 TYR A C 1
ATOM 688 O O . TYR A 1 85 ? 5.980 -18.414 -14.984 1.00 47.41 85 TYR A O 1
ATOM 696 N N . ARG A 1 86 ? 4.373 -17.090 -15.879 1.00 45.00 86 ARG A N 1
ATOM 697 C CA . ARG A 1 86 ? 5.276 -16.262 -16.680 1.00 45.00 86 ARG A CA 1
ATOM 698 C C . ARG A 1 86 ? 6.137 -15.473 -15.701 1.00 45.00 86 ARG A C 1
ATOM 700 O O . ARG A 1 86 ? 5.809 -14.362 -15.290 1.00 45.00 86 ARG A O 1
ATOM 707 N N . LYS A 1 87 ? 7.229 -16.092 -15.258 1.00 45.81 87 LYS A N 1
ATOM 708 C CA . LYS A 1 87 ? 8.305 -15.449 -14.532 1.00 45.81 87 LYS A CA 1
ATOM 709 C C . LYS A 1 87 ? 8.906 -14.533 -15.578 1.00 45.81 87 LYS A C 1
ATOM 711 O O . LYS A 1 87 ? 9.689 -14.971 -16.409 1.00 45.81 87 LYS A O 1
ATOM 716 N N . THR A 1 88 ? 8.437 -13.289 -15.614 1.00 46.00 88 THR A N 1
ATOM 717 C CA . THR A 1 88 ? 9.094 -12.219 -16.356 1.00 46.00 88 THR A CA 1
ATOM 718 C C . THR A 1 88 ? 10.467 -12.074 -15.716 1.00 46.00 88 THR A C 1
ATOM 720 O O . THR A 1 88 ? 10.649 -11.353 -14.731 1.00 46.00 88 THR A O 1
ATOM 723 N N . HIS A 1 89 ? 11.395 -12.901 -16.180 1.00 48.78 89 HIS A N 1
ATOM 724 C CA . HIS A 1 89 ? 12.793 -12.828 -15.849 1.00 48.78 89 HIS A CA 1
ATOM 725 C C . HIS A 1 89 ? 13.293 -11.583 -16.546 1.00 48.78 89 HIS A C 1
ATOM 727 O O . HIS A 1 89 ? 13.396 -11.568 -17.762 1.00 48.78 89 HIS A O 1
ATOM 733 N N . MET A 1 90 ? 13.410 -10.517 -15.756 1.00 48.81 90 MET A N 1
ATOM 734 C CA . MET A 1 90 ? 14.487 -9.529 -15.748 1.00 48.81 90 MET A CA 1
ATOM 735 C C . MET A 1 90 ? 14.142 -8.493 -14.652 1.00 48.81 90 MET A C 1
ATOM 737 O O . MET A 1 90 ? 13.094 -7.848 -14.679 1.00 48.81 90 MET A O 1
ATOM 741 N N . ALA A 1 91 ? 15.009 -8.390 -13.640 1.00 65.25 91 ALA A N 1
ATOM 742 C CA . ALA A 1 91 ? 15.184 -7.228 -12.752 1.00 65.25 91 ALA A CA 1
ATOM 743 C C . ALA A 1 91 ? 14.053 -6.755 -11.797 1.00 65.25 91 ALA A C 1
ATOM 745 O O . ALA A 1 91 ? 14.156 -5.663 -11.235 1.00 65.25 91 ALA A O 1
ATOM 746 N N . LYS A 1 92 ? 12.980 -7.518 -11.531 1.00 78.81 92 LYS A N 1
ATOM 747 C CA . LYS A 1 92 ? 12.002 -7.138 -10.481 1.00 78.81 92 LYS A CA 1
ATOM 748 C C . LYS A 1 92 ? 12.468 -7.600 -9.095 1.00 78.81 92 LYS A C 1
ATOM 750 O O . LYS A 1 92 ? 12.327 -8.780 -8.773 1.00 78.81 92 LYS A O 1
ATOM 755 N N . LEU A 1 93 ? 12.902 -6.661 -8.251 1.00 87.94 93 LEU A N 1
ATOM 756 C CA . LEU A 1 93 ? 13.160 -6.918 -6.830 1.00 87.94 93 LEU A CA 1
ATOM 757 C C . LEU A 1 93 ? 11.873 -7.381 -6.136 1.00 87.94 93 LEU A C 1
ATOM 759 O O . LEU A 1 93 ? 10.818 -6.738 -6.253 1.00 87.94 93 LEU A O 1
ATOM 763 N N . LYS A 1 94 ? 11.941 -8.513 -5.428 1.00 89.75 94 LYS A N 1
ATOM 764 C CA . LYS A 1 94 ? 10.812 -9.035 -4.656 1.00 89.75 94 LYS A CA 1
ATOM 765 C C . LYS A 1 94 ? 10.901 -8.531 -3.225 1.00 89.75 94 LYS A C 1
ATOM 767 O O . LYS A 1 94 ? 11.920 -8.668 -2.565 1.00 89.75 94 LYS A O 1
ATOM 772 N N . THR A 1 95 ? 9.781 -8.034 -2.717 1.00 89.00 95 THR A N 1
ATOM 773 C CA . THR A 1 95 ? 9.685 -7.501 -1.354 1.00 89.00 95 THR A CA 1
ATOM 774 C C . THR A 1 95 ? 10.027 -8.538 -0.287 1.00 89.00 95 THR A C 1
ATOM 776 O O . THR A 1 95 ? 10.588 -8.184 0.741 1.00 89.00 95 THR A O 1
ATOM 779 N N . LYS A 1 96 ? 9.720 -9.819 -0.530 1.00 90.62 96 LYS A N 1
ATOM 780 C CA . LYS A 1 96 ? 10.039 -10.901 0.408 1.00 90.62 96 LYS A CA 1
ATOM 781 C C . LYS A 1 96 ? 11.548 -11.044 0.648 1.00 90.62 96 LYS A C 1
ATOM 783 O O . LYS A 1 96 ? 11.933 -11.315 1.769 1.00 90.62 96 LYS A O 1
ATOM 788 N N . ASP A 1 97 ? 12.362 -10.793 -0.380 1.00 90.19 97 ASP A N 1
ATOM 789 C CA . ASP A 1 97 ? 13.821 -10.930 -0.317 1.00 90.19 97 ASP A CA 1
ATOM 790 C C . ASP A 1 97 ? 14.466 -9.700 0.356 1.00 90.19 97 ASP A C 1
ATOM 792 O O . ASP A 1 97 ? 15.630 -9.733 0.731 1.00 90.19 97 ASP A O 1
ATOM 796 N N . LEU A 1 98 ? 13.727 -8.589 0.481 1.00 92.69 98 LEU A N 1
ATOM 797 C CA . LEU A 1 98 ? 14.172 -7.369 1.166 1.00 92.69 98 LEU A CA 1
ATOM 798 C C . LEU A 1 98 ? 13.864 -7.400 2.667 1.00 92.69 98 LEU A C 1
ATOM 800 O O . LEU A 1 98 ? 14.532 -6.734 3.452 1.00 92.69 98 LEU A O 1
ATOM 804 N N . ARG A 1 99 ? 12.830 -8.144 3.072 1.00 92.25 99 ARG A N 1
ATOM 805 C CA . ARG A 1 99 ? 12.479 -8.309 4.485 1.00 92.25 99 ARG A CA 1
ATOM 806 C C . ARG A 1 99 ? 13.526 -9.198 5.153 1.00 92.25 99 ARG A C 1
ATOM 808 O O . ARG A 1 99 ? 13.826 -10.265 4.639 1.00 92.25 99 ARG A O 1
ATOM 815 N N . GLY A 1 100 ? 14.059 -8.754 6.288 1.00 89.62 100 GLY A N 1
ATOM 816 C CA . GLY A 1 100 ? 15.111 -9.465 7.025 1.00 89.62 100 GLY A CA 1
ATOM 817 C C . GLY A 1 100 ? 16.538 -9.033 6.678 1.00 89.62 100 GLY A C 1
ATOM 818 O O . GLY A 1 100 ? 17.455 -9.381 7.411 1.00 89.62 100 GLY A O 1
ATOM 819 N N . LYS A 1 101 ? 16.739 -8.231 5.621 1.00 93.31 101 LYS A N 1
ATOM 820 C CA . LYS A 1 101 ? 18.031 -7.573 5.372 1.00 93.31 101 LYS A CA 1
ATOM 821 C C . LYS A 1 101 ? 18.287 -6.468 6.396 1.00 93.31 101 LYS A C 1
ATOM 823 O O . LYS A 1 101 ? 17.338 -5.842 6.881 1.00 93.31 101 LYS A O 1
ATOM 828 N N . LYS A 1 102 ? 19.563 -6.197 6.686 1.00 95.06 102 LYS A N 1
ATOM 829 C CA . LYS A 1 102 ? 19.961 -5.097 7.571 1.00 95.06 102 LYS A CA 1
ATOM 830 C C . LYS A 1 102 ? 19.676 -3.742 6.915 1.00 95.06 102 LYS A C 1
ATOM 832 O O . LYS A 1 102 ? 19.595 -3.620 5.691 1.00 95.06 102 LYS A O 1
ATOM 837 N N . ARG A 1 103 ? 19.532 -2.704 7.745 1.00 92.19 103 ARG A N 1
ATOM 838 C CA . ARG A 1 103 ? 19.265 -1.323 7.303 1.00 92.19 103 ARG A CA 1
ATOM 839 C C . ARG A 1 103 ? 20.343 -0.812 6.338 1.00 92.19 103 ARG A C 1
ATOM 841 O O . ARG A 1 103 ? 20.015 -0.175 5.343 1.00 92.19 103 ARG A O 1
ATOM 848 N N . GLU A 1 104 ? 21.600 -1.147 6.608 1.00 94.56 104 GLU A N 1
ATOM 849 C CA . GLU A 1 104 ? 22.755 -0.792 5.776 1.00 94.56 104 GLU A CA 1
ATOM 850 C C . GLU A 1 104 ? 22.677 -1.415 4.378 1.00 94.56 104 GLU A C 1
ATOM 852 O O . GLU A 1 104 ? 22.837 -0.710 3.384 1.00 94.56 104 GLU A O 1
ATOM 857 N N . ASP A 1 105 ? 22.336 -2.702 4.281 1.00 94.25 105 ASP A N 1
ATOM 858 C CA . ASP A 1 105 ? 22.214 -3.400 2.995 1.00 94.25 105 ASP A CA 1
ATOM 859 C C . ASP A 1 105 ? 21.073 -2.840 2.140 1.00 94.25 105 ASP A C 1
ATOM 861 O O . ASP A 1 105 ? 21.178 -2.762 0.914 1.00 94.25 105 ASP A O 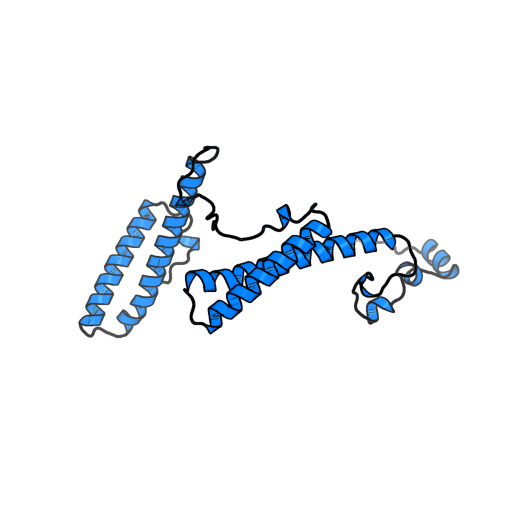1
ATOM 865 N N . LEU A 1 106 ? 19.969 -2.439 2.782 1.00 94.94 106 LEU A N 1
ATOM 866 C CA . LEU A 1 106 ? 18.858 -1.774 2.104 1.00 94.94 106 LEU A CA 1
ATOM 867 C C . LEU A 1 106 ? 19.263 -0.391 1.582 1.00 94.94 106 LEU A C 1
ATOM 869 O O . LEU A 1 106 ? 18.850 -0.030 0.483 1.00 94.94 106 LEU A O 1
ATOM 873 N N . ASN A 1 107 ? 20.078 0.358 2.330 1.00 95.88 107 ASN A N 1
ATOM 874 C CA . ASN A 1 107 ? 20.593 1.657 1.894 1.00 95.88 107 ASN A CA 1
ATOM 875 C C . ASN A 1 107 ? 21.586 1.522 0.736 1.00 95.88 107 ASN A C 1
ATOM 877 O O . ASN A 1 107 ? 21.463 2.252 -0.242 1.00 95.88 107 ASN A O 1
ATOM 881 N N . LYS A 1 108 ? 22.498 0.545 0.780 1.00 96.44 108 LYS A N 1
ATOM 882 C CA . LYS A 1 108 ? 23.403 0.254 -0.346 1.00 96.44 108 LYS A CA 1
ATOM 883 C C . LYS A 1 108 ? 22.616 -0.066 -1.623 1.00 96.44 108 LYS A C 1
ATOM 885 O O . LYS A 1 108 ? 22.795 0.591 -2.644 1.00 96.44 108 LYS A O 1
ATOM 890 N N . GLN A 1 109 ? 21.636 -0.971 -1.531 1.00 94.19 109 GLN A N 1
ATOM 891 C CA . GLN A 1 109 ? 20.751 -1.307 -2.659 1.00 94.19 109 GLN A CA 1
ATOM 892 C C . GLN A 1 109 ? 19.915 -0.118 -3.147 1.00 94.19 109 GLN A C 1
ATOM 894 O O . GLN A 1 109 ? 19.576 -0.037 -4.328 1.00 94.19 109 GLN A O 1
ATOM 899 N N . LEU A 1 110 ? 19.534 0.796 -2.251 1.00 96.12 110 LEU A N 1
ATOM 900 C CA . LEU A 1 110 ? 18.823 2.015 -2.617 1.00 96.12 110 LEU A CA 1
ATOM 901 C C . LEU A 1 110 ? 19.706 2.926 -3.477 1.00 96.12 110 LEU A C 1
ATOM 903 O O . LEU A 1 110 ? 19.233 3.409 -4.507 1.00 96.12 110 LEU A O 1
ATOM 907 N N . GLU A 1 111 ? 20.953 3.154 -3.064 1.00 97.38 111 GLU A N 1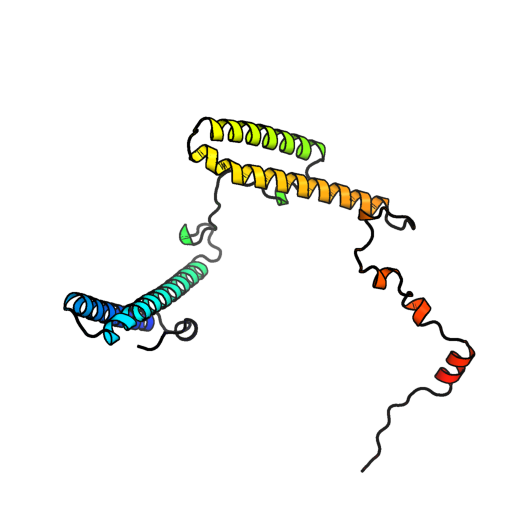
ATOM 908 C CA . GLU A 1 111 ? 21.885 4.025 -3.782 1.00 97.38 111 GLU A CA 1
ATOM 909 C C . GLU A 1 111 ? 22.267 3.442 -5.145 1.00 97.38 111 GLU A C 1
ATOM 911 O O . GLU A 1 111 ? 22.162 4.145 -6.148 1.00 97.38 111 GLU A O 1
ATOM 916 N N . GLU A 1 112 ? 22.540 2.139 -5.232 1.00 96.12 112 GLU A N 1
ATOM 917 C CA . GLU A 1 112 ? 22.759 1.443 -6.512 1.00 96.12 112 GLU A CA 1
ATOM 918 C C . GLU A 1 112 ? 21.579 1.616 -7.486 1.00 96.12 112 GLU A C 1
ATOM 920 O O . GLU A 1 112 ? 21.750 1.878 -8.676 1.00 96.12 112 GLU A O 1
ATOM 925 N N . GLN A 1 113 ? 20.339 1.504 -6.998 1.00 96.06 113 GLN A N 1
ATOM 926 C CA . GLN A 1 113 ? 19.160 1.687 -7.850 1.00 96.06 113 GLN A CA 1
ATOM 927 C C . GLN A 1 113 ? 18.941 3.159 -8.245 1.00 96.06 113 GLN A C 1
ATOM 929 O O . GLN A 1 113 ? 18.378 3.431 -9.309 1.00 96.06 113 GLN A O 1
ATOM 934 N N . LYS A 1 114 ? 19.357 4.124 -7.413 1.00 97.19 114 LYS A N 1
ATOM 935 C CA . LYS A 1 114 ? 19.291 5.558 -7.739 1.00 97.19 114 LYS A CA 1
ATOM 936 C C . LYS A 1 114 ? 20.318 5.942 -8.801 1.00 97.19 114 LYS A C 1
ATOM 938 O O . LYS A 1 114 ? 19.950 6.659 -9.733 1.00 97.19 114 LYS A O 1
ATOM 943 N N . THR A 1 115 ? 21.554 5.455 -8.698 1.00 97.25 115 THR A N 1
ATOM 944 C CA . THR A 1 115 ? 22.598 5.698 -9.705 1.00 97.25 115 THR A CA 1
ATOM 945 C C . THR A 1 115 ? 22.215 5.069 -11.045 1.00 97.25 115 THR A C 1
ATOM 947 O O . THR A 1 115 ? 22.276 5.741 -12.077 1.00 97.25 115 THR A O 1
ATOM 950 N N . GLU A 1 116 ? 21.678 3.842 -11.036 1.00 94.75 116 GLU A N 1
ATOM 951 C CA . GLU A 1 116 ? 21.126 3.199 -12.236 1.00 94.75 116 GLU A CA 1
ATOM 952 C C . GLU A 1 116 ? 19.989 4.041 -12.845 1.00 94.75 116 GLU A C 1
ATOM 954 O O . GLU A 1 116 ? 19.959 4.287 -14.053 1.00 94.75 116 GLU A O 1
ATOM 959 N N . LEU A 1 117 ? 19.064 4.551 -12.022 1.00 96.19 117 LEU A N 1
ATOM 960 C CA . LEU A 1 117 ? 17.979 5.408 -12.505 1.00 96.19 117 LEU A CA 1
ATOM 961 C C . LEU A 1 117 ? 18.496 6.714 -13.124 1.00 96.19 117 LEU A C 1
ATOM 963 O O . LEU A 1 117 ? 17.932 7.161 -14.125 1.00 96.19 117 LEU A O 1
ATOM 967 N N . ALA A 1 118 ? 19.526 7.331 -12.541 1.00 97.12 118 ALA A N 1
ATOM 968 C CA . ALA A 1 118 ? 20.140 8.546 -13.069 1.00 97.12 118 ALA A CA 1
ATOM 969 C C . ALA A 1 118 ? 20.772 8.290 -14.446 1.00 97.12 118 ALA A C 1
ATOM 971 O O . ALA A 1 118 ? 20.445 8.988 -15.407 1.00 97.12 118 ALA A O 1
ATOM 972 N N . SER A 1 119 ? 21.558 7.218 -14.578 1.00 95.12 119 SER A N 1
ATOM 973 C CA . SER A 1 119 ? 22.146 6.794 -15.857 1.00 95.12 119 SER A CA 1
ATOM 974 C C . SER A 1 119 ? 21.080 6.535 -16.936 1.00 95.12 119 SER A C 1
ATOM 976 O O . SER A 1 119 ? 21.193 6.992 -18.079 1.00 95.12 119 SER A O 1
ATOM 978 N N . LEU A 1 120 ? 19.973 5.875 -16.570 1.00 95.19 120 LEU A N 1
ATOM 979 C CA . LEU A 1 120 ? 18.860 5.623 -17.490 1.00 95.19 120 LEU A CA 1
ATOM 980 C C . LEU A 1 120 ? 18.106 6.899 -17.897 1.00 95.19 120 LEU A C 1
ATOM 982 O O . LEU A 1 120 ? 17.539 6.947 -18.989 1.00 95.19 120 LEU A O 1
ATOM 986 N N . ARG A 1 121 ? 18.073 7.930 -17.043 1.00 95.31 121 ARG A N 1
ATOM 987 C CA . ARG A 1 121 ? 17.475 9.232 -17.381 1.00 95.31 121 ARG A CA 1
ATOM 988 C C . ARG A 1 121 ? 18.326 9.994 -18.387 1.00 95.31 121 ARG A C 1
ATOM 990 O O . ARG A 1 121 ? 17.756 10.505 -19.343 1.00 95.31 121 ARG A O 1
ATOM 997 N N . VAL A 1 122 ? 19.649 9.998 -18.221 1.00 95.75 122 VAL A N 1
ATOM 998 C CA . VAL A 1 122 ? 20.572 10.571 -19.217 1.00 95.75 122 VAL A CA 1
ATOM 999 C C . VAL A 1 122 ? 20.412 9.845 -20.551 1.00 95.75 122 VAL A C 1
ATOM 1001 O O . VAL A 1 122 ? 20.141 10.478 -21.565 1.00 95.75 122 VAL A O 1
ATOM 1004 N N . SER A 1 123 ? 20.418 8.507 -20.526 1.00 94.94 123 SER A N 1
ATOM 1005 C CA . SER A 1 123 ? 20.209 7.674 -21.723 1.00 94.94 123 SER A CA 1
ATOM 1006 C C . SER A 1 123 ? 18.873 7.938 -22.428 1.00 94.94 123 SER A C 1
ATOM 1008 O O . SER A 1 123 ? 18.749 7.713 -23.626 1.00 94.94 123 SER A O 1
ATOM 1010 N N . LYS A 1 124 ? 17.841 8.373 -21.695 1.00 95.56 124 LYS A N 1
ATOM 1011 C CA . LYS A 1 124 ? 16.550 8.750 -22.281 1.00 95.56 124 LYS A CA 1
ATOM 1012 C C . LYS A 1 124 ? 16.644 10.051 -23.073 1.00 95.56 124 LYS A C 1
ATOM 1014 O O . LYS A 1 124 ? 15.986 10.159 -24.100 1.00 95.56 124 LYS A O 1
ATOM 1019 N N . VAL A 1 125 ? 17.414 11.019 -22.582 1.00 94.81 125 VAL A N 1
ATOM 1020 C CA . VAL A 1 125 ? 17.596 12.320 -23.239 1.00 94.81 125 VAL A CA 1
ATOM 1021 C C . VAL A 1 125 ? 18.470 12.173 -24.482 1.00 94.81 125 VAL A C 1
ATOM 1023 O O . VAL A 1 125 ? 18.134 12.721 -25.521 1.00 94.81 125 VAL A O 1
ATOM 1026 N N . THR A 1 126 ? 19.525 11.362 -24.415 1.00 93.75 126 THR A N 1
ATOM 1027 C CA . THR A 1 126 ? 20.460 11.141 -25.531 1.00 93.75 126 THR A CA 1
ATOM 1028 C C . THR A 1 126 ? 19.937 10.196 -26.623 1.00 93.75 126 THR A C 1
ATOM 1030 O O . THR A 1 126 ? 20.695 9.800 -27.500 1.00 93.75 126 THR A O 1
ATOM 1033 N N . GLY A 1 127 ? 18.656 9.804 -26.584 1.00 90.56 127 GLY A N 1
ATOM 1034 C CA . GLY A 1 127 ? 18.057 8.940 -27.610 1.00 90.56 127 GLY A CA 1
ATOM 1035 C C . GLY A 1 127 ? 18.485 7.466 -27.543 1.00 90.56 127 GLY A C 1
ATOM 1036 O O . GLY A 1 127 ? 18.544 6.786 -28.561 1.00 90.56 127 GLY A O 1
ATOM 1037 N N . GLY A 1 128 ? 18.795 6.944 -26.353 1.00 90.06 128 GLY A N 1
ATOM 1038 C CA . GLY A 1 128 ? 19.270 5.572 -26.174 1.00 90.06 128 GLY A CA 1
ATOM 1039 C C . GLY A 1 128 ? 18.257 4.472 -26.535 1.00 90.06 128 GLY A C 1
ATOM 1040 O O . GLY A 1 128 ? 17.045 4.676 -26.589 1.00 90.06 128 GLY A O 1
ATOM 1041 N N . ALA A 1 129 ? 18.767 3.248 -26.713 1.00 92.75 129 ALA A N 1
ATOM 1042 C CA . ALA A 1 129 ? 17.988 2.078 -27.129 1.00 92.75 129 ALA A CA 1
ATOM 1043 C C . ALA A 1 129 ? 16.734 1.808 -26.267 1.00 92.75 129 ALA A C 1
ATOM 1045 O O . ALA A 1 129 ? 16.783 1.812 -25.031 1.00 92.75 129 ALA A O 1
ATOM 1046 N N . ALA A 1 130 ? 15.623 1.439 -26.919 1.00 89.25 130 ALA A N 1
ATOM 1047 C CA . ALA A 1 130 ? 14.330 1.172 -26.276 1.00 89.25 130 ALA A CA 1
ATOM 1048 C C . ALA A 1 130 ? 14.391 0.098 -25.168 1.00 89.25 130 ALA A C 1
ATOM 1050 O O . ALA A 1 130 ? 13.674 0.175 -24.163 1.00 89.25 130 ALA A O 1
ATOM 1051 N N . SER A 1 131 ? 15.291 -0.880 -25.305 1.00 89.06 131 SER A N 1
ATOM 1052 C CA . SER A 1 131 ? 15.539 -1.913 -24.295 1.00 89.06 131 SER A CA 1
ATOM 1053 C C . SER A 1 131 ? 16.026 -1.322 -22.964 1.00 89.06 131 SER A C 1
ATOM 1055 O O . SER A 1 131 ? 15.533 -1.725 -21.908 1.00 89.06 131 SER A O 1
ATOM 1057 N N . LYS A 1 132 ? 16.911 -0.313 -22.986 1.00 87.88 132 LYS A N 1
ATOM 1058 C CA . LYS A 1 132 ? 17.363 0.415 -21.786 1.00 87.88 132 LYS A CA 1
ATOM 1059 C C . LYS A 1 132 ? 16.228 1.250 -21.188 1.00 87.88 132 LYS A C 1
ATOM 1061 O O . LYS A 1 132 ? 16.001 1.196 -19.981 1.00 87.88 132 LYS A O 1
ATOM 1066 N N . LEU A 1 133 ? 15.437 1.933 -22.017 1.00 88.38 133 LEU A N 1
ATOM 1067 C CA . LEU A 1 133 ? 14.313 2.765 -21.558 1.00 88.38 133 LEU A CA 1
ATOM 1068 C C . LEU A 1 133 ? 13.226 1.956 -20.838 1.00 88.38 133 LEU A C 1
ATOM 1070 O O . LEU A 1 133 ? 12.652 2.415 -19.845 1.00 88.38 133 LEU A O 1
ATOM 1074 N N . SER A 1 134 ? 12.988 0.716 -21.272 1.00 89.56 134 SER A N 1
ATOM 1075 C CA . SER A 1 134 ? 12.027 -0.185 -20.627 1.00 89.56 134 SER A CA 1
ATOM 1076 C C . SER A 1 134 ? 12.357 -0.473 -19.149 1.00 89.56 134 SER A C 1
ATOM 1078 O O . SER A 1 134 ? 11.448 -0.687 -18.336 1.00 89.56 134 SER A O 1
ATOM 1080 N N . LYS A 1 135 ? 13.643 -0.399 -18.761 1.00 90.75 135 LYS A N 1
ATOM 1081 C CA . LYS A 1 135 ? 14.116 -0.644 -17.388 1.00 90.75 135 LYS A CA 1
ATOM 1082 C C . LYS A 1 135 ? 13.716 0.459 -16.409 1.00 90.75 135 LYS A C 1
ATOM 1084 O O . LYS A 1 135 ? 13.501 0.158 -15.235 1.00 90.75 135 LYS A O 1
ATOM 1089 N N . ILE A 1 136 ? 13.503 1.698 -16.871 1.00 93.00 136 ILE A N 1
ATOM 1090 C CA . ILE A 1 136 ? 13.178 2.862 -16.020 1.00 93.00 136 ILE A CA 1
ATOM 1091 C C . ILE A 1 136 ? 11.983 2.571 -15.105 1.00 93.00 136 ILE A C 1
ATOM 1093 O O . ILE A 1 136 ? 12.009 2.851 -13.904 1.00 93.00 136 ILE A O 1
ATOM 1097 N N . ARG A 1 137 ? 10.916 1.974 -15.651 1.00 92.62 137 ARG A N 1
ATOM 1098 C CA . ARG A 1 137 ? 9.716 1.635 -14.871 1.00 92.62 137 ARG A CA 1
ATOM 1099 C C . ARG A 1 137 ? 10.019 0.604 -13.784 1.00 92.62 137 ARG A C 1
ATOM 1101 O O . ARG A 1 137 ? 9.447 0.679 -12.695 1.00 92.62 137 ARG A O 1
ATOM 1108 N N . THR A 1 138 ? 10.872 -0.368 -14.085 1.00 92.31 138 THR A N 1
ATOM 1109 C CA . THR A 1 138 ? 11.242 -1.442 -13.160 1.00 92.31 138 THR A CA 1
ATOM 1110 C C . THR A 1 138 ? 12.100 -0.900 -12.024 1.00 92.31 138 THR A C 1
ATOM 1112 O O . THR A 1 138 ? 11.722 -1.099 -10.869 1.00 92.31 138 THR A O 1
ATOM 1115 N N . VAL A 1 139 ? 13.144 -0.126 -12.336 1.00 94.69 139 VAL A N 1
ATOM 1116 C CA . VAL A 1 139 ? 14.038 0.512 -11.354 1.00 94.69 139 VAL A CA 1
ATOM 1117 C C . VAL A 1 139 ? 13.264 1.465 -10.434 1.00 94.69 139 VAL A C 1
ATOM 1119 O O . VAL A 1 139 ? 13.341 1.345 -9.214 1.00 94.69 139 VAL A O 1
ATOM 1122 N N . ARG A 1 140 ? 12.372 2.318 -10.968 1.00 95.88 140 ARG A N 1
ATOM 1123 C CA . ARG A 1 140 ? 11.500 3.178 -10.134 1.00 95.88 140 ARG A CA 1
ATOM 1124 C C . ARG A 1 140 ? 10.655 2.377 -9.144 1.00 95.88 140 ARG A C 1
ATOM 1126 O O . ARG A 1 140 ? 10.505 2.760 -7.984 1.00 95.88 140 ARG A O 1
ATOM 1133 N N . LYS A 1 141 ? 10.084 1.256 -9.596 1.00 95.06 141 LYS A N 1
ATOM 1134 C CA . LYS A 1 141 ? 9.307 0.370 -8.721 1.00 95.06 141 LYS A CA 1
ATOM 1135 C C . LYS A 1 141 ? 10.194 -0.368 -7.718 1.00 95.06 141 LYS A C 1
ATOM 1137 O O . LYS A 1 141 ? 9.706 -0.684 -6.640 1.00 95.06 141 LYS A O 1
ATOM 1142 N N . ASN A 1 142 ? 11.443 -0.671 -8.057 1.00 94.94 142 ASN A N 1
ATOM 1143 C CA . ASN A 1 142 ? 12.402 -1.280 -7.142 1.00 94.94 142 ASN A CA 1
ATOM 1144 C C . ASN A 1 142 ? 12.765 -0.315 -6.006 1.00 94.94 142 ASN A C 1
ATOM 1146 O O . ASN A 1 142 ? 12.584 -0.691 -4.851 1.00 94.94 142 ASN A O 1
ATOM 1150 N N . ILE A 1 143 ? 13.125 0.937 -6.318 1.00 95.81 143 ILE A N 1
ATOM 1151 C CA . ILE A 1 143 ? 13.386 1.999 -5.323 1.00 95.81 143 ILE A CA 1
ATOM 1152 C C . ILE A 1 143 ? 12.199 2.136 -4.363 1.00 95.81 143 ILE A C 1
ATOM 1154 O O . ILE A 1 143 ? 12.362 2.089 -3.146 1.00 95.81 143 ILE A O 1
ATOM 1158 N N . ALA A 1 144 ? 10.977 2.218 -4.904 1.00 96.62 144 ALA A N 1
ATOM 1159 C CA . ALA A 1 144 ? 9.771 2.316 -4.085 1.00 96.62 144 ALA A CA 1
ATOM 1160 C C . ALA A 1 144 ? 9.597 1.113 -3.136 1.00 96.62 144 ALA A C 1
ATOM 1162 O O . ALA A 1 144 ? 9.184 1.292 -1.990 1.00 96.62 144 ALA A O 1
ATOM 1163 N N . ARG A 1 145 ? 9.925 -0.114 -3.573 1.00 95.19 145 ARG A N 1
ATOM 1164 C CA . ARG A 1 145 ? 9.861 -1.315 -2.717 1.00 95.19 145 ARG A CA 1
ATOM 1165 C C . ARG A 1 145 ? 10.898 -1.279 -1.598 1.00 95.19 145 ARG A C 1
ATOM 1167 O O . ARG A 1 145 ? 10.531 -1.605 -0.473 1.00 95.19 145 ARG A O 1
ATOM 1174 N N . VAL A 1 146 ? 12.137 -0.879 -1.891 1.00 96.06 146 VAL A N 1
ATOM 1175 C CA . VAL A 1 146 ? 13.214 -0.756 -0.891 1.00 96.06 146 VAL A CA 1
ATOM 1176 C C . VAL A 1 146 ? 12.830 0.272 0.175 1.00 96.06 146 VAL A C 1
ATOM 1178 O O . VAL A 1 146 ? 12.769 -0.077 1.352 1.00 96.06 146 VAL A O 1
ATOM 1181 N N . LEU A 1 147 ? 12.423 1.481 -0.233 1.00 96.88 147 LEU A N 1
ATOM 1182 C CA . LEU A 1 147 ? 11.950 2.525 0.688 1.00 96.88 147 LEU A CA 1
ATOM 1183 C C . LEU A 1 147 ? 10.743 2.075 1.518 1.00 96.88 147 LEU A C 1
ATOM 1185 O O . LEU A 1 147 ? 10.637 2.400 2.698 1.00 96.88 147 LEU A O 1
ATOM 1189 N N . THR A 1 148 ? 9.828 1.307 0.923 1.00 96.31 148 THR A N 1
ATOM 1190 C CA . THR A 1 148 ? 8.668 0.778 1.650 1.00 96.31 148 THR A CA 1
ATOM 1191 C C . THR A 1 148 ? 9.101 -0.163 2.770 1.00 96.31 148 THR A C 1
ATOM 1193 O O . THR A 1 148 ? 8.615 -0.021 3.889 1.00 96.31 148 THR A O 1
ATOM 1196 N N . VAL A 1 149 ? 10.002 -1.111 2.495 1.00 96.44 149 VAL A N 1
ATOM 1197 C CA . VAL A 1 149 ? 10.482 -2.063 3.512 1.00 96.44 149 VAL A CA 1
ATOM 1198 C C . VAL A 1 149 ? 11.278 -1.341 4.596 1.00 96.44 149 VAL A C 1
ATOM 1200 O O . VAL A 1 149 ? 11.017 -1.573 5.770 1.00 96.44 149 VAL A O 1
ATOM 1203 N N . TYR A 1 150 ? 12.149 -0.407 4.214 1.00 96.12 150 TYR A N 1
ATOM 1204 C CA . TYR A 1 150 ? 12.919 0.421 5.144 1.00 96.12 150 TYR A CA 1
ATOM 1205 C C . TYR A 1 150 ? 12.029 1.233 6.100 1.00 96.12 150 TYR A C 1
ATOM 1207 O O . TYR A 1 150 ? 12.223 1.244 7.314 1.00 96.12 150 TYR A O 1
ATOM 1215 N N . ASN A 1 151 ? 10.992 1.884 5.570 1.00 95.81 151 ASN A N 1
ATOM 1216 C CA . ASN A 1 151 ? 10.058 2.648 6.395 1.00 95.81 151 ASN A CA 1
ATOM 1217 C C . ASN A 1 151 ? 9.176 1.734 7.259 1.00 95.81 151 ASN A C 1
ATOM 1219 O O . ASN A 1 151 ? 8.807 2.104 8.373 1.00 95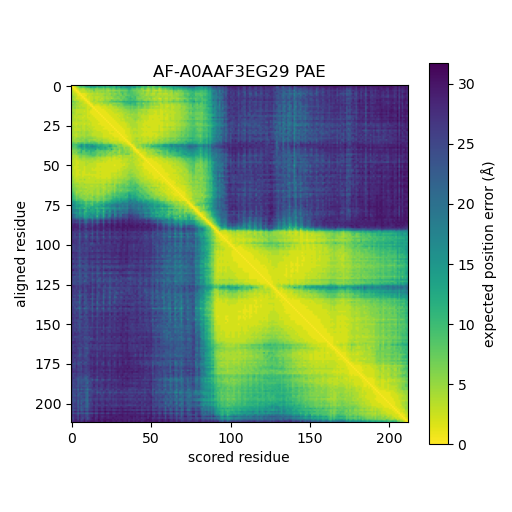.81 151 ASN A O 1
ATOM 1223 N N . GLN A 1 152 ? 8.830 0.539 6.766 1.00 94.94 152 GLN A N 1
ATOM 1224 C CA . GLN A 1 152 ? 8.098 -0.462 7.544 1.00 94.94 152 GLN A CA 1
ATOM 1225 C C . GLN A 1 152 ? 8.914 -0.945 8.745 1.00 94.94 152 GLN A C 1
ATOM 1227 O O . GLN A 1 152 ? 8.372 -0.964 9.851 1.00 94.94 152 GLN A O 1
ATOM 1232 N N . THR A 1 153 ? 10.190 -1.294 8.553 1.00 94.06 153 THR A N 1
ATOM 1233 C CA . THR A 1 153 ? 11.074 -1.756 9.635 1.00 94.06 153 THR A CA 1
ATOM 1234 C C . THR A 1 153 ? 11.270 -0.651 10.668 1.00 94.06 153 THR A C 1
ATOM 1236 O O . THR A 1 153 ? 10.943 -0.866 11.835 1.00 94.06 153 THR A O 1
ATOM 1239 N N . GLN A 1 154 ? 11.601 0.569 10.233 1.00 94.06 154 GLN A N 1
ATOM 1240 C CA . GLN A 1 154 ? 11.747 1.726 11.122 1.00 94.06 154 GLN A CA 1
ATOM 1241 C C . GLN A 1 154 ? 10.473 2.016 11.931 1.00 94.06 154 GLN A C 1
ATOM 1243 O O . GLN A 1 154 ? 10.528 2.183 13.148 1.00 94.06 154 GLN A O 1
ATOM 1248 N N . LYS A 1 155 ? 9.292 2.046 11.292 1.00 94.94 155 LYS A N 1
ATOM 1249 C CA . LYS A 1 155 ? 8.033 2.254 12.027 1.00 94.94 155 LYS A CA 1
ATOM 1250 C C . LYS A 1 155 ? 7.724 1.095 12.972 1.00 94.94 155 LYS A C 1
ATOM 1252 O O . LYS A 1 155 ? 7.133 1.332 14.022 1.00 94.94 155 LYS A O 1
ATOM 1257 N N . SER A 1 156 ? 8.081 -0.141 12.624 1.00 94.44 156 SER A N 1
ATOM 1258 C CA . SER A 1 156 ? 7.864 -1.297 13.499 1.00 94.44 156 SER A CA 1
ATOM 1259 C C . SER A 1 156 ? 8.728 -1.233 14.762 1.00 94.44 156 SER A C 1
ATOM 1261 O O . SER A 1 156 ? 8.215 -1.462 15.854 1.00 94.44 156 SER A O 1
ATOM 1263 N N . GLU A 1 157 ? 9.990 -0.825 14.636 1.00 94.69 157 GLU A N 1
ATOM 1264 C CA . GLU A 1 157 ? 10.918 -0.622 15.755 1.00 94.69 157 GLU A CA 1
ATOM 1265 C C . GLU A 1 157 ? 10.456 0.532 16.649 1.00 94.69 157 GLU A C 1
ATOM 1267 O O . GLU A 1 157 ? 10.346 0.371 17.863 1.00 94.69 157 GLU A O 1
ATOM 1272 N N . LEU A 1 158 ? 10.049 1.658 16.053 1.00 96.06 158 LEU A N 1
ATOM 1273 C CA . LEU A 1 158 ? 9.474 2.780 16.799 1.00 96.06 158 LEU A CA 1
ATOM 1274 C C . LEU A 1 158 ? 8.192 2.384 17.549 1.00 96.06 158 LEU A C 1
ATOM 1276 O O . LEU A 1 158 ? 7.975 2.812 18.681 1.00 96.06 158 LEU A O 1
ATOM 1280 N N . ARG A 1 159 ? 7.331 1.543 16.960 1.00 95.94 159 ARG A N 1
ATOM 1281 C CA . ARG A 1 159 ? 6.130 1.042 17.651 1.00 95.94 159 ARG A CA 1
ATOM 1282 C C . ARG A 1 159 ? 6.474 0.183 18.864 1.00 95.94 159 ARG A C 1
ATOM 1284 O O . ARG A 1 159 ? 5.766 0.310 19.860 1.00 95.94 159 ARG A O 1
ATOM 1291 N N . LYS A 1 160 ? 7.534 -0.631 18.792 1.00 96.19 160 LYS A N 1
ATOM 1292 C CA . LYS A 1 160 ? 8.051 -1.403 19.935 1.00 96.19 160 LYS A CA 1
ATOM 1293 C C . LYS A 1 160 ? 8.597 -0.470 21.020 1.00 96.19 160 LYS A C 1
ATOM 1295 O O . LYS A 1 160 ? 8.196 -0.575 22.171 1.00 96.19 160 LYS A O 1
ATOM 1300 N N . LEU A 1 161 ? 9.414 0.517 20.643 1.00 96.75 161 LEU A N 1
ATOM 1301 C CA . LEU A 1 161 ? 10.005 1.489 21.574 1.00 96.75 161 LEU A CA 1
ATOM 1302 C C . LEU A 1 161 ? 8.960 2.330 22.334 1.00 96.75 161 LEU A C 1
ATOM 1304 O O . LEU A 1 161 ? 9.166 2.691 23.495 1.00 96.75 161 LEU A O 1
ATOM 1308 N N . TYR A 1 162 ? 7.852 2.680 21.675 1.00 96.75 162 TYR A N 1
ATOM 1309 C CA . TYR A 1 162 ? 6.736 3.439 22.257 1.00 96.75 162 TYR A CA 1
ATOM 1310 C C . TYR A 1 162 ? 5.553 2.550 22.674 1.00 96.75 162 TYR A C 1
ATOM 1312 O O . TYR A 1 162 ? 4.426 3.033 22.851 1.00 96.75 162 TYR A O 1
ATOM 1320 N N . GLN A 1 163 ? 5.765 1.243 22.819 1.00 95.62 163 GLN A N 1
ATOM 1321 C CA . GLN A 1 163 ? 4.760 0.350 23.382 1.00 95.62 163 GLN A CA 1
ATOM 1322 C C . GLN A 1 163 ? 4.551 0.690 24.866 1.00 95.62 163 GLN A C 1
ATOM 1324 O O . GLN A 1 163 ? 5.490 1.056 25.561 1.00 95.62 163 GLN A O 1
ATOM 1329 N N . GLY A 1 164 ? 3.299 0.689 25.333 1.00 93.19 164 GLY A N 1
ATOM 1330 C CA . GLY A 1 164 ? 2.945 1.052 26.718 1.00 93.19 164 GLY A CA 1
ATOM 1331 C C . GLY A 1 164 ? 3.080 2.537 27.097 1.00 93.19 164 GLY A C 1
ATOM 1332 O O . GLY A 1 164 ? 2.351 3.007 27.961 1.00 93.19 164 GLY A O 1
ATOM 1333 N N . LYS A 1 165 ? 3.931 3.320 26.421 1.00 96.19 165 LYS A N 1
ATOM 1334 C CA . LYS A 1 165 ? 4.130 4.744 26.742 1.00 96.19 165 LYS A CA 1
ATOM 1335 C C . LYS A 1 165 ? 2.860 5.572 26.494 1.00 96.19 165 LYS A C 1
ATOM 1337 O O . LYS A 1 165 ? 2.261 5.485 25.416 1.00 96.19 165 LYS A O 1
ATOM 1342 N N . LYS A 1 166 ? 2.500 6.429 27.462 1.00 94.50 166 LYS A N 1
ATOM 1343 C CA . LYS A 1 166 ? 1.363 7.370 27.381 1.00 94.50 166 LYS A CA 1
ATOM 1344 C C . LYS A 1 166 ? 1.515 8.342 26.208 1.00 94.50 166 LYS A C 1
ATOM 1346 O O . LYS A 1 166 ? 0.593 8.514 25.411 1.00 94.50 166 LYS A O 1
ATOM 1351 N N . TYR A 1 167 ? 2.693 8.949 26.068 1.00 94.31 167 TYR A N 1
ATOM 1352 C CA . TYR A 1 167 ? 2.966 9.944 25.033 1.00 94.31 167 TYR A CA 1
ATOM 1353 C C . TYR A 1 167 ? 3.662 9.308 23.832 1.00 94.31 167 TYR A C 1
ATOM 1355 O O . TYR A 1 167 ? 4.825 8.916 23.891 1.00 94.31 167 TYR A O 1
ATOM 1363 N N . LYS A 1 168 ? 2.924 9.211 22.722 1.00 94.44 168 LYS A N 1
ATOM 1364 C CA . LYS A 1 168 ? 3.437 8.725 21.435 1.00 94.44 168 LYS A CA 1
ATOM 1365 C C . LYS A 1 168 ? 3.459 9.855 20.402 1.00 94.44 168 LYS A C 1
ATOM 1367 O O . LYS A 1 168 ? 2.524 10.675 20.405 1.00 94.44 168 LYS A O 1
ATOM 1372 N N . PRO A 1 169 ? 4.442 9.858 19.483 1.00 95.94 169 PRO A N 1
ATOM 1373 C CA . PRO A 1 169 ? 4.452 10.743 18.322 1.00 95.94 169 PRO A CA 1
ATOM 1374 C C . PRO A 1 169 ? 3.152 10.647 17.516 1.00 95.94 169 PRO A C 1
ATOM 1376 O O . PRO A 1 169 ? 2.565 9.566 17.406 1.00 95.94 169 PRO A O 1
ATOM 1379 N N . LEU A 1 170 ? 2.711 11.762 16.924 1.00 93.69 170 LEU A N 1
ATOM 1380 C CA . LEU A 1 170 ? 1.447 11.843 16.175 1.00 93.69 170 LEU A CA 1
ATOM 1381 C C . LEU A 1 170 ? 1.351 10.814 15.032 1.00 93.69 170 LEU A C 1
ATOM 1383 O O . LEU A 1 170 ? 0.277 10.257 14.824 1.00 93.69 170 LEU A O 1
ATOM 1387 N N . ASP A 1 171 ? 2.461 10.505 14.350 1.00 92.50 171 ASP A N 1
ATOM 1388 C CA . ASP A 1 171 ? 2.515 9.512 13.257 1.00 92.50 171 ASP A CA 1
ATOM 1389 C C . ASP A 1 171 ? 2.228 8.069 13.725 1.00 92.50 171 ASP A C 1
ATOM 1391 O O . ASP A 1 171 ? 1.714 7.241 12.972 1.00 92.50 171 ASP A O 1
ATOM 1395 N N . LEU A 1 172 ? 2.515 7.748 14.991 1.00 94.25 172 LEU A N 1
ATOM 1396 C CA . LEU A 1 172 ? 2.275 6.409 15.541 1.00 94.25 172 LEU A CA 1
ATOM 1397 C C . LEU A 1 172 ? 0.878 6.247 16.145 1.00 94.25 172 LEU A C 1
ATOM 1399 O O . LEU A 1 172 ? 0.442 5.106 16.347 1.00 94.25 172 LEU A O 1
ATOM 1403 N N . ARG A 1 173 ? 0.176 7.355 16.426 1.00 92.50 173 ARG A N 1
ATOM 1404 C CA . ARG A 1 173 ? -1.187 7.339 16.974 1.00 92.50 173 ARG A CA 1
ATOM 1405 C C . ARG A 1 173 ? -2.165 6.754 15.956 1.00 92.50 173 ARG A C 1
ATOM 1407 O O . ARG A 1 173 ? -2.006 6.885 14.745 1.00 92.50 173 ARG A O 1
ATOM 1414 N N . TYR A 1 174 ? -3.211 6.109 16.458 1.00 92.25 174 TYR A N 1
ATOM 1415 C CA . TYR A 1 174 ? -4.246 5.544 15.602 1.00 92.25 174 TYR A CA 1
ATOM 1416 C C . TYR A 1 174 ? -5.027 6.656 14.877 1.00 92.25 174 TYR A C 1
ATOM 1418 O O . TYR A 1 174 ? -5.481 7.625 15.496 1.00 92.25 174 TYR A O 1
ATOM 1426 N N . ARG A 1 175 ? -5.190 6.526 13.555 1.00 93.94 175 ARG A N 1
ATOM 1427 C CA . ARG A 1 175 ? -5.915 7.504 12.733 1.00 93.94 175 ARG A CA 1
ATOM 1428 C C . ARG A 1 175 ? -7.427 7.281 12.843 1.00 93.94 175 ARG A C 1
ATOM 1430 O O . ARG A 1 175 ? -7.981 6.407 12.193 1.00 93.94 175 ARG A O 1
ATOM 1437 N N . LYS A 1 176 ? -8.077 8.107 13.665 1.00 95.50 176 LYS A N 1
ATOM 1438 C CA . LYS A 1 176 ? -9.543 8.276 13.767 1.00 95.50 176 LYS A CA 1
ATOM 1439 C C . LYS A 1 176 ? -9.976 9.642 13.243 1.00 95.50 176 LYS A C 1
ATOM 1441 O O . LYS A 1 176 ? -9.132 10.520 13.038 1.00 95.50 176 LYS A O 1
ATOM 1446 N N . THR A 1 177 ? -11.280 9.858 13.094 1.00 97.19 177 THR A N 1
ATOM 1447 C CA . THR A 1 177 ? -11.813 11.212 12.883 1.00 97.19 177 THR A CA 1
ATOM 1448 C C . THR A 1 177 ? -11.591 12.078 14.131 1.00 97.19 177 THR A C 1
ATOM 1450 O O . THR A 1 177 ? -11.400 11.568 15.238 1.00 97.19 177 THR A O 1
ATOM 1453 N N . ARG A 1 178 ? -11.583 13.410 13.976 1.00 96.25 178 ARG A N 1
ATOM 1454 C 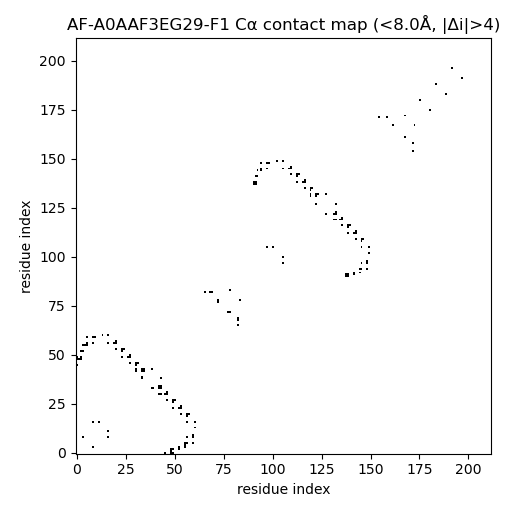CA . ARG A 1 178 ? -11.421 14.343 15.109 1.00 96.25 178 ARG A CA 1
ATOM 1455 C C . ARG A 1 178 ? -12.528 14.159 16.151 1.00 96.25 178 ARG A C 1
ATOM 1457 O O . ARG A 1 178 ? -12.214 14.114 17.335 1.00 96.25 178 ARG A O 1
ATOM 1464 N N . ALA A 1 179 ? -13.775 14.000 15.701 1.00 97.75 179 ALA A N 1
ATOM 1465 C CA . ALA A 1 179 ? -14.927 13.746 16.564 1.00 97.75 179 ALA A CA 1
ATOM 1466 C C . ALA A 1 179 ? -14.723 12.481 17.415 1.00 97.75 179 ALA A C 1
ATOM 1468 O O . ALA A 1 179 ? -14.797 12.542 18.635 1.00 97.75 179 ALA A O 1
ATOM 1469 N N . GLN A 1 180 ? -14.315 11.367 16.797 1.00 96.31 180 GLN A N 1
ATOM 1470 C CA . GLN A 1 180 ? -14.029 10.116 17.513 1.00 96.31 180 GLN A CA 1
ATOM 1471 C C . GLN A 1 180 ? -12.861 10.212 18.504 1.00 96.31 180 GLN A C 1
ATOM 1473 O O . GLN A 1 180 ? -12.810 9.431 19.447 1.00 96.31 180 GLN A O 1
ATOM 1478 N N . ARG A 1 181 ? -11.889 11.109 18.284 1.00 95.00 181 ARG A N 1
ATOM 1479 C CA . ARG A 1 181 ? -10.793 11.338 19.243 1.00 95.00 181 ARG A CA 1
ATOM 1480 C C . ARG A 1 181 ? -11.223 12.155 20.462 1.00 95.00 181 ARG A C 1
ATOM 1482 O O . ARG A 1 181 ? -10.563 12.046 21.484 1.00 95.00 181 ARG A O 1
ATOM 1489 N N . ARG A 1 182 ? -12.249 13.000 20.323 1.00 96.12 182 ARG A N 1
ATOM 1490 C CA . ARG A 1 182 ? -12.788 13.853 21.396 1.00 96.12 182 ARG A CA 1
ATOM 1491 C C . ARG A 1 182 ? -13.938 13.201 22.162 1.00 96.12 182 ARG A C 1
ATOM 1493 O O . ARG A 1 182 ? -14.275 13.677 23.235 1.00 96.12 182 ARG A O 1
ATOM 1500 N N . ALA A 1 183 ? -14.549 12.164 21.596 1.00 96.75 183 ALA A N 1
ATOM 1501 C CA . ALA A 1 183 ? -15.601 11.407 22.253 1.00 96.75 183 ALA A CA 1
ATOM 1502 C C . ALA A 1 183 ? -15.098 10.757 23.550 1.00 96.75 183 ALA A C 1
ATOM 1504 O O . ALA A 1 183 ? -13.938 10.343 23.632 1.00 96.75 183 ALA A O 1
ATOM 1505 N N . LEU A 1 184 ? -16.006 10.628 24.518 1.00 97.00 184 LEU A N 1
ATOM 1506 C CA . LEU A 1 184 ? -15.775 9.897 25.760 1.00 97.00 184 LEU A CA 1
ATOM 1507 C C . LEU A 1 184 ? -15.413 8.431 25.484 1.00 97.00 184 LEU A C 1
ATOM 1509 O O . LEU A 1 184 ? -15.818 7.823 24.484 1.00 97.00 184 LEU A O 1
ATOM 1513 N N . THR A 1 185 ? -14.640 7.846 26.388 1.00 96.31 185 THR A N 1
ATOM 1514 C CA . THR A 1 185 ? -14.342 6.416 26.395 1.00 96.31 185 THR A CA 1
ATOM 1515 C C . THR A 1 185 ? -15.600 5.606 26.713 1.00 96.31 185 THR A C 1
ATOM 1517 O O . THR A 1 185 ? -16.543 6.084 27.341 1.00 96.31 185 THR A O 1
ATOM 1520 N N . LYS A 1 186 ? -15.626 4.330 26.304 1.00 97.06 186 LYS A N 1
ATOM 1521 C CA . LYS A 1 186 ? -16.756 3.435 26.613 1.00 97.06 186 LYS A CA 1
ATOM 1522 C C . LYS A 1 186 ? -16.981 3.281 28.117 1.00 97.06 186 LYS A C 1
ATOM 1524 O O . LYS A 1 186 ? -18.122 3.161 28.538 1.00 97.06 186 LYS A O 1
ATOM 1529 N N . HIS A 1 187 ? -15.896 3.291 28.892 1.00 97.38 187 HIS A N 1
ATOM 1530 C CA . HIS A 1 187 ? -15.954 3.239 30.346 1.00 97.38 187 HIS A CA 1
ATOM 1531 C C . HIS A 1 187 ? -16.656 4.480 30.901 1.00 97.38 187 HIS A C 1
ATOM 1533 O O . HIS A 1 187 ? -17.647 4.335 31.604 1.00 97.38 187 HIS A O 1
ATOM 1539 N N . GLU A 1 188 ? -16.219 5.680 30.503 1.00 96.81 188 GLU A N 1
ATOM 1540 C CA . GLU A 1 188 ? -16.850 6.943 30.915 1.00 96.81 188 GLU A CA 1
ATOM 1541 C C . GLU A 1 188 ? -18.334 6.996 30.536 1.00 96.81 188 GLU A C 1
ATOM 1543 O O . GLU A 1 188 ? -19.157 7.354 31.367 1.00 96.81 188 GLU A O 1
ATOM 1548 N N . LEU A 1 189 ? -18.697 6.560 29.324 1.00 96.94 189 LEU A N 1
ATOM 1549 C CA . LEU A 1 189 ? -20.102 6.472 28.901 1.00 96.94 189 LEU A CA 1
ATOM 1550 C C . LEU A 1 189 ? -20.920 5.448 29.702 1.00 96.94 189 LEU A C 1
ATOM 1552 O O . LEU A 1 189 ? -22.137 5.573 29.796 1.00 96.94 189 LEU A O 1
ATOM 1556 N N . SER A 1 190 ? -20.273 4.412 30.236 1.00 96.50 190 SER A N 1
ATOM 1557 C CA . SER A 1 190 ? -20.930 3.367 31.027 1.00 96.50 190 SER A CA 1
ATOM 1558 C C . SER A 1 190 ? -21.050 3.703 32.512 1.00 96.50 190 SER A C 1
ATOM 1560 O O . SER A 1 190 ? -21.755 2.986 33.226 1.00 96.50 190 SER A O 1
ATOM 1562 N N . LEU A 1 191 ? -20.372 4.758 32.982 1.00 95.94 191 LEU A N 1
ATOM 1563 C CA . LEU A 1 191 ? -20.450 5.184 34.373 1.00 95.94 191 LEU A CA 1
ATOM 1564 C C . LEU A 1 191 ? -21.895 5.564 34.705 1.00 95.94 191 LEU A C 1
ATOM 1566 O O . LEU A 1 191 ? -22.521 6.390 34.046 1.00 95.94 191 LEU A O 1
ATOM 1570 N N . LYS A 1 192 ? -22.418 4.926 35.747 1.00 96.31 192 LYS A N 1
ATOM 1571 C CA . LYS A 1 192 ? -23.752 5.158 36.299 1.00 96.31 192 LYS A CA 1
ATOM 1572 C C . LYS A 1 192 ? -23.593 5.586 37.743 1.00 96.31 192 LYS A C 1
ATOM 1574 O O . LYS A 1 192 ? -22.711 5.076 38.437 1.00 96.31 192 LYS A O 1
ATOM 1579 N N . THR A 1 193 ? -24.463 6.478 38.197 1.00 97.25 193 THR A N 1
ATOM 1580 C CA . THR A 1 193 ? -24.503 6.855 39.613 1.00 97.25 193 THR A CA 1
ATOM 1581 C C . THR A 1 193 ? -24.954 5.665 40.456 1.00 97.25 193 THR A C 1
ATOM 1583 O O . THR A 1 193 ? -25.674 4.787 39.969 1.00 97.25 193 THR A O 1
ATOM 1586 N N . ASP A 1 194 ? -24.573 5.620 41.729 1.00 97.50 194 ASP A N 1
ATOM 1587 C CA . ASP A 1 194 ? -24.918 4.476 42.582 1.00 97.50 194 ASP A CA 1
ATOM 1588 C C . ASP A 1 194 ? -26.434 4.340 42.773 1.00 97.50 194 ASP A C 1
ATOM 1590 O O . ASP A 1 194 ? -26.971 3.235 42.729 1.00 97.50 194 ASP A O 1
ATOM 1594 N N . LYS A 1 195 ? -27.155 5.470 42.790 1.00 97.69 195 LYS A N 1
ATOM 1595 C CA . LYS A 1 195 ? -28.625 5.504 42.742 1.00 97.69 195 LYS A CA 1
ATOM 1596 C C . LYS A 1 195 ? -29.189 4.835 41.480 1.00 97.69 195 LYS A C 1
ATOM 1598 O O . LYS A 1 195 ? -30.164 4.089 41.559 1.00 97.69 195 LYS A O 1
ATOM 1603 N N . GLN A 1 196 ? -28.596 5.083 40.308 1.00 96.88 196 GLN A N 1
ATOM 1604 C CA . GLN A 1 196 ? -29.012 4.430 39.061 1.00 96.88 196 GLN A CA 1
ATOM 1605 C C . GLN A 1 196 ? -28.694 2.931 39.066 1.00 96.88 196 GLN A C 1
ATOM 1607 O O . GLN A 1 196 ? -29.521 2.149 38.597 1.00 96.88 196 GLN A O 1
ATOM 1612 N N . LYS A 1 197 ? -27.532 2.521 39.599 1.00 97.19 197 LYS A N 1
ATOM 1613 C CA . LYS A 1 197 ? -27.162 1.101 39.726 1.00 97.19 197 LYS A CA 1
ATOM 1614 C C . LYS A 1 197 ? -28.148 0.353 40.622 1.00 97.19 197 LYS A C 1
ATOM 1616 O O . LYS A 1 197 ? -28.691 -0.656 40.182 1.00 97.19 197 LYS A O 1
ATOM 1621 N N . ALA A 1 198 ? -28.439 0.885 41.810 1.00 97.50 198 ALA A N 1
ATOM 1622 C CA . ALA A 1 198 ? -29.397 0.293 42.742 1.00 97.50 198 ALA A CA 1
ATOM 1623 C C . ALA A 1 198 ? -30.785 0.133 42.099 1.00 97.50 198 ALA A C 1
ATOM 1625 O O . ALA A 1 198 ? -31.375 -0.944 42.146 1.00 97.50 198 ALA A O 1
ATOM 1626 N N . ARG A 1 199 ? -31.277 1.165 41.394 1.00 97.25 199 ARG A N 1
ATOM 1627 C CA . ARG A 1 199 ? -32.563 1.094 40.678 1.00 97.25 199 ARG A CA 1
ATOM 1628 C C . ARG A 1 199 ? -32.574 0.028 39.578 1.00 97.25 199 ARG A C 1
ATOM 1630 O O . ARG A 1 199 ? -33.568 -0.673 39.430 1.00 97.25 199 ARG A O 1
ATOM 1637 N N . GLN A 1 200 ? -31.498 -0.091 38.801 1.00 95.88 200 GLN A N 1
ATOM 1638 C CA . GLN A 1 200 ? -31.396 -1.093 37.732 1.00 95.88 200 GLN A CA 1
ATOM 1639 C C . GLN A 1 200 ? -31.297 -2.523 38.269 1.00 95.88 200 GLN A C 1
ATOM 1641 O O . GLN A 1 200 ? -31.826 -3.435 37.639 1.00 95.88 200 GLN A O 1
ATOM 1646 N N . GLN A 1 201 ? -30.637 -2.716 39.414 1.00 95.62 201 GLN A N 1
ATOM 1647 C CA . GLN A 1 201 ? -30.589 -4.005 40.107 1.00 95.62 201 GLN A CA 1
ATOM 1648 C C . GLN A 1 201 ? -31.961 -4.385 40.670 1.00 95.62 201 GLN A C 1
ATOM 1650 O O . GLN A 1 201 ? -32.384 -5.525 40.506 1.00 95.62 201 GLN A O 1
ATOM 1655 N N . ALA A 1 202 ? -32.669 -3.426 41.275 1.00 97.75 202 ALA A N 1
ATOM 1656 C CA . ALA A 1 202 ? -34.005 -3.648 41.819 1.00 97.75 202 ALA A CA 1
ATOM 1657 C C . ALA A 1 202 ? -35.043 -3.963 40.726 1.00 97.75 202 ALA A C 1
ATOM 1659 O O . ALA A 1 202 ? -35.893 -4.831 40.911 1.00 97.75 202 ALA A O 1
ATOM 1660 N N . PHE A 1 203 ? -34.963 -3.291 39.570 1.00 96.38 203 PHE A N 1
ATOM 1661 C CA . PHE A 1 203 ? -35.954 -3.400 38.494 1.00 96.38 203 PHE A CA 1
ATOM 1662 C C . PHE A 1 203 ? -35.304 -3.716 37.135 1.00 96.38 203 PHE A C 1
ATOM 1664 O O . PHE A 1 203 ? -35.217 -2.839 36.267 1.00 96.38 203 PHE A O 1
ATOM 1671 N N . PRO A 1 204 ? -34.842 -4.960 36.913 1.00 96.06 204 PRO A N 1
ATOM 1672 C CA . PRO A 1 204 ? -34.292 -5.359 35.624 1.00 96.06 204 PRO A CA 1
ATOM 1673 C C . PRO A 1 204 ? -35.396 -5.427 34.561 1.00 96.06 204 PRO A C 1
ATOM 1675 O O . PRO A 1 204 ? -36.514 -5.867 34.834 1.00 96.06 204 PRO A O 1
ATOM 1678 N N . THR A 1 205 ? -35.088 -5.041 33.320 1.00 95.31 205 THR A N 1
ATOM 1679 C CA . THR A 1 205 ? -36.034 -5.172 32.202 1.00 95.31 205 THR A CA 1
ATOM 1680 C C . THR A 1 205 ? -36.260 -6.647 31.897 1.00 95.31 205 THR A C 1
ATOM 1682 O O . THR A 1 205 ? -35.369 -7.326 31.381 1.00 95.31 205 THR A O 1
ATOM 1685 N N . ARG A 1 206 ? -37.447 -7.148 32.233 1.00 94.62 206 ARG A N 1
ATOM 1686 C CA . ARG A 1 206 ? -37.833 -8.542 32.007 1.00 94.62 206 ARG A CA 1
ATOM 1687 C C . ARG A 1 206 ? -38.469 -8.696 30.632 1.00 94.62 206 ARG A C 1
ATOM 1689 O O . ARG A 1 206 ? -39.249 -7.852 30.203 1.00 94.62 206 ARG A O 1
ATOM 1696 N N . LYS A 1 207 ? -38.153 -9.797 29.955 1.00 95.75 207 LYS A N 1
ATOM 1697 C CA . LYS A 1 207 ? -38.824 -10.191 28.716 1.00 95.75 207 LYS A CA 1
ATOM 1698 C C . LYS A 1 207 ? -40.068 -10.999 29.085 1.00 95.75 207 LYS A C 1
ATOM 1700 O O . LYS A 1 207 ? -39.939 -12.004 29.776 1.00 95.75 207 LYS A O 1
ATOM 1705 N N . TYR A 1 208 ? -41.242 -10.562 28.645 1.00 94.50 208 TYR A N 1
ATOM 1706 C CA . TYR A 1 208 ? -42.512 -11.249 28.882 1.00 94.50 208 TYR A CA 1
ATOM 1707 C C . TYR A 1 208 ? -43.352 -11.282 27.601 1.00 94.50 208 TYR A C 1
ATOM 1709 O O . TYR A 1 208 ? -43.087 -10.535 26.658 1.00 94.50 208 TYR A O 1
ATOM 1717 N N . ALA A 1 209 ? -44.337 -12.176 27.567 1.00 93.62 209 ALA A N 1
ATOM 1718 C CA . ALA A 1 209 ? -45.330 -12.289 26.506 1.00 93.62 209 ALA A CA 1
ATOM 1719 C C . ALA A 1 209 ? -46.707 -12.507 27.141 1.00 93.62 209 ALA A C 1
ATOM 1721 O O . ALA A 1 209 ? -46.796 -13.083 28.226 1.00 93.62 209 ALA A O 1
ATOM 1722 N N . VAL A 1 210 ? -47.761 -12.042 26.472 1.00 92.25 210 VAL A N 1
ATOM 1723 C CA . VAL A 1 210 ? -49.148 -12.225 26.912 1.00 92.25 210 VAL A CA 1
ATOM 1724 C C . VAL A 1 210 ? -49.750 -13.368 26.106 1.00 92.25 210 VAL A C 1
ATOM 1726 O O . VAL A 1 210 ? -49.559 -13.441 24.892 1.00 92.25 210 VAL A O 1
ATOM 1729 N N . LYS A 1 211 ? -50.421 -14.288 26.796 1.00 82.69 211 LYS A N 1
ATOM 1730 C CA . LYS A 1 211 ? -51.133 -15.393 26.160 1.00 82.69 211 LYS A CA 1
ATOM 1731 C C . LYS A 1 211 ? -52.395 -14.837 25.491 1.00 82.69 211 LYS A C 1
ATOM 1733 O O . LYS A 1 211 ? -53.089 -14.040 26.117 1.00 82.69 211 LYS A O 1
ATOM 1738 N N . ALA A 1 212 ? -52.632 -15.228 24.240 1.00 76.06 212 ALA A N 1
ATOM 1739 C CA . ALA A 1 212 ? -53.887 -14.965 23.541 1.00 76.06 212 ALA A CA 1
ATOM 1740 C C . ALA A 1 212 ? -55.002 -15.866 24.086 1.00 76.06 212 ALA A C 1
ATOM 1742 O O . ALA A 1 212 ? -54.692 -17.044 24.397 1.00 76.06 212 ALA A O 1
#

Mean predicted aligned error: 15.43 Å

Nearest PDB structures (foldseek):
  7xny-assembly1_Lh  TM=9.569E-01  e=2.276E-10  Homo sapiens
  8q7z-assembly1_Bh  TM=9.616E-01  e=7.961E-10  Gallus gallus
  7oyc-assembly1_h1  TM=9.585E-01  e=1.341E-09  Xenopus laevis
  7qiz-assembly1_j  TM=9.612E-01  e=2.381E-09  Solanum lycopersicum
  8b2l-assembly1_n3  TM=9.576E-01  e=3.256E-09  Nicotiana tabacum

Solvent-accessible surface area (backbone atoms only — not comparable to full-atom values): 13028 Å² total; per-residue (Å²): 134,82,82,71,55,68,69,80,58,62,86,58,56,72,67,60,52,49,53,56,43,51,56,41,49,54,50,46,50,54,43,51,51,38,59,74,71,72,48,63,70,79,53,57,63,46,50,64,50,42,55,53,36,48,53,46,52,52,51,50,52,54,48,53,55,52,51,52,54,50,61,76,41,57,92,47,95,70,67,60,75,92,75,45,80,84,72,76,84,71,83,73,75,55,66,76,77,56,60,89,58,54,73,66,60,50,49,53,55,42,50,56,42,49,53,51,47,52,54,48,51,52,37,58,72,75,68,50,60,68,75,62,56,63,44,51,64,43,44,55,53,36,47,53,47,49,53,48,52,55,53,49,51,52,52,51,53,52,50,60,76,47,52,93,50,89,83,62,61,77,88,78,50,84,92,68,58,72,66,71,69,71,50,78,51,72,65,67,70,64,65,69,55,69,71,55,50,53,51,45,69,76,57,63,91,76,91,81,83,82,85,131